Protein 5TDY (pdb70)

Radius of gyration: 25.24 Å; Cα contacts (8 Å, |Δi|>4): 173; chains: 4; bounding box: 68×73×60 Å

Nearest PDB structures (foldseek):
  5tdy-assembly1_B  TM=1.006E+00  e=2.235E-12  Thermotoga maritima MSB8
  5tdy-assembly2_D  TM=7.387E-01  e=1.189E-08  Thermotoga maritima MSB8
  3fzv-assembly1_D  TM=4.941E-01  e=3.668E+00  Pseudomonas aeruginosa PAO1
  6z7n-assembly1_O  TM=2.985E-01  e=5.988E+00  Human adenovirus 41
  5tdy-assembly2_D  TM=1.012E+00  e=4.911E-11  Thermotoga maritima MSB8

Secondary structure (DSSP, 8-state):
-HHHHHHHHHHHHHHHHHH-HHHHHHHHHHHH--/----HHHHHHHHHHHH-HHHHHH---S-HHHHHHHHHHHHT-----HHHHHHHHHHHHHHHHTT---S-HHHHHHHHHHHHH-HHHHHHHT--/-HHHHHHHHHHHHHHHHTS-HHHHHHHHHHHHTT--GGGGG-/-PPP-HHHHHHHHHHHT-HHHHHH---S-HHHHHHHHHHHHT-----HHHHHHHHHHHHHHHHHH--HHHHHHHHHHHHHHHHS--

InterPro domains:
  IPR000067 Flagellar M-ring protein FliF [PIRSF004862] (8-529)
  IPR000067 Flagellar M-ring protein FliF [PR01009] (123-141)
  IPR000067 Flagellar M-ring protein FliF [PR01009] (155-169)
  IPR000067 Flagellar M-ring protein FliF [PR01009] (199-217)
  IPR000067 Flagellar M-ring protein FliF [TIGR00206] (12-529)
  IPR006182 Flagellar M-ring, N-terminal [PF01514] (49-223)
  IPR013556 Flagellar M-ring C-terminal [PF08345] (257-416)
  IPR043427 Lipoprotein YscJ/Flagellar M-ring protein [PTHR30046] (1-531)
  IPR045851 AMP-binding enzyme domain superfamily [G3DSA:3.30.300.30] (122-225)

Solvent-accessible surface area: 17935 Å² total

Organism: Thermotoga maritima (strain ATCC 43589 / DSM 3109 / JCM 10099 / NBRC 100826 / MSB8) (NCBI:txid243274)

Structure (mmCIF, N/CA/C/O backbone):
data_5TDY
#
_entry.id   5TDY
#
_cell.length_a   49.180
_cell.length_b   59.327
_cell.length_c   51.722
_cell.angle_alpha   90.00
_cell.angle_beta   115.59
_cell.angle_gamma   90.00
#
_symmetry.space_group_name_H-M   'P 1 21 1'
#
loop_
_entity.id
_entity.type
_entity.pdbx_description
1 polymer 'Flagellar M-ring protein'
2 polymer 'Flagellar motor switch protein FliG'
3 water water
#
loop_
_atom_site.group_PDB
_atom_site.id
_atom_site.type_symbol
_atom_site.label_atom_id
_atom_site.label_alt_id
_atom_site.label_comp_id
_atom_site.label_asym_id
_atom_site.label_entity_id
_atom_site.label_seq_id
_atom_site.pdbx_PDB_ins_code
_atom_site.Cartn_x
_atom_site.Cartn_y
_atom_site.Cartn_z
_atom_site.occupancy
_atom_site.B_iso_or_equiv
_atom_site.auth_seq_id
_atom_site.auth_comp_id
_atom_site.auth_asym_id
_atom_site.auth_atom_id
_atom_site.pdbx_PDB_model_num
ATOM 9 N N . PRO A 1 2 ? -3.130 14.282 -30.364 1.00 52.09 4 PRO A N 1
ATOM 10 C CA . PRO A 1 2 ? -3.708 15.525 -30.898 1.00 46.66 4 PRO A CA 1
ATOM 11 C C . PRO A 1 2 ? -5.175 15.646 -30.535 1.00 45.85 4 PRO A C 1
ATOM 12 O O . PRO A 1 2 ? -5.623 16.716 -30.103 1.00 43.34 4 PRO A O 1
ATOM 16 N N . GLU A 1 3 ? -5.932 14.556 -30.691 1.00 45.34 5 GLU A N 1
ATOM 17 C CA . GLU A 1 3 ? -7.305 14.516 -30.203 1.00 43.25 5 GLU A CA 1
ATOM 18 C C . GLU A 1 3 ? -7.348 14.726 -28.692 1.00 42.30 5 GLU A C 1
ATOM 19 O O . GLU A 1 3 ? -8.246 15.399 -28.175 1.00 38.17 5 GLU A O 1
ATOM 25 N N . GLU A 1 4 ? -6.378 14.169 -27.965 1.00 43.61 6 GLU A N 1
ATOM 26 C CA . GLU A 1 4 ? -6.318 14.442 -26.534 1.00 39.34 6 GLU A CA 1
ATOM 27 C C . GLU A 1 4 ? -6.037 15.916 -26.272 1.00 38.32 6 GLU A C 1
ATOM 28 O O . GLU A 1 4 ? -6.622 16.502 -25.357 1.00 35.89 6 GLU A O 1
ATOM 34 N N . LYS A 1 5 ? -5.190 16.541 -27.092 1.00 44.71 7 LYS A N 1
ATOM 35 C CA . LYS A 1 5 ? -4.859 17.949 -26.891 1.00 42.86 7 LYS A CA 1
ATOM 36 C C . LYS A 1 5 ? -6.099 18.831 -26.980 1.00 34.14 7 LYS A C 1
ATOM 37 O O . LYS A 1 5 ? -6.277 19.747 -26.169 1.00 31.00 7 LYS A O 1
ATOM 43 N N . GLU A 1 6 ? -6.975 18.570 -27.952 1.00 32.68 8 GLU A N 1
ATOM 44 C CA . GLU A 1 6 ? -8.180 19.382 -28.057 1.00 38.23 8 GLU A CA 1
ATOM 45 C C . GLU A 1 6 ? -9.189 19.056 -26.962 1.00 30.30 8 GLU A C 1
ATOM 46 O O . GLU A 1 6 ? -10.005 19.918 -26.617 1.00 29.50 8 GLU A O 1
ATOM 52 N N . LEU A 1 7 ? -9.126 17.858 -26.379 1.00 27.54 9 LEU A N 1
ATOM 53 C CA . LEU A 1 7 ? -9.961 17.570 -25.218 1.00 25.57 9 LEU A CA 1
ATOM 54 C C . LEU A 1 7 ? -9.563 18.438 -24.027 1.00 23.92 9 LEU A C 1
ATOM 55 O O . LEU A 1 7 ? -10.431 19.029 -23.366 1.00 21.36 9 LEU A O 1
ATOM 60 N N . LEU A 1 8 ? -8.253 18.538 -23.737 1.00 27.71 10 LEU A N 1
ATOM 61 C CA . LEU A 1 8 ? -7.819 19.412 -22.645 1.00 26.89 10 LEU A CA 1
ATOM 62 C C . LEU A 1 8 ? -8.211 20.852 -22.899 1.00 24.13 10 LEU A C 1
ATOM 63 O O . LEU A 1 8 ? -8.454 21.602 -21.948 1.00 23.51 10 LEU A O 1
ATOM 68 N N . GLU A 1 9 ? -8.228 21.267 -24.168 1.00 26.27 11 GLU A N 1
ATOM 69 C CA . GLU A 1 9 ? -8.659 22.617 -24.493 1.00 24.97 11 GLU A CA 1
ATOM 70 C C . GLU A 1 9 ? -10.116 22.817 -24.110 1.00 24.20 11 GLU A C 1
ATOM 71 O O . GLU A 1 9 ? -10.474 23.822 -23.483 1.00 25.35 11 GLU A O 1
ATOM 77 N N . LEU A 1 10 ? -10.974 21.864 -24.486 1.00 20.58 12 LEU A N 1
ATOM 78 C CA . LEU A 1 10 ? -12.379 21.942 -24.100 1.00 21.46 12 LEU A CA 1
ATOM 79 C C . LEU A 1 10 ? -12.534 21.894 -22.586 1.00 17.91 12 LEU A C 1
ATOM 80 O O . LEU A 1 10 ? -13.328 22.646 -22.012 1.00 18.58 12 LEU A O 1
ATOM 85 N N . LEU A 1 11 ? -11.779 21.016 -21.918 1.00 21.76 13 LEU A N 1
ATOM 86 C CA . LEU A 1 11 ? -11.857 20.948 -20.462 1.00 20.57 13 LEU A CA 1
ATOM 87 C C . LEU A 1 11 ? -11.400 22.249 -19.813 1.00 24.27 13 LEU A C 1
ATOM 88 O O . LEU A 1 11 ? -11.961 22.662 -18.789 1.00 18.94 13 LEU A O 1
ATOM 93 N N . GLU A 1 12 ? -10.405 22.925 -20.395 1.00 22.40 14 GLU A N 1
ATOM 94 C CA . GLU A 1 12 ? -9.961 24.190 -19.812 1.00 21.59 14 GLU A CA 1
ATOM 95 C C . GLU A 1 12 ? -11.059 25.241 -19.885 1.00 22.33 14 GLU A C 1
ATOM 96 O O . GLU A 1 12 ? -11.333 25.935 -18.895 1.00 21.06 14 GLU A O 1
ATOM 102 N N . GLU A 1 13 ? -11.731 25.352 -21.042 1.00 20.53 15 GLU A N 1
ATOM 103 C CA . GLU A 1 13 ? -12.885 26.242 -21.146 1.00 22.95 15 GLU A CA 1
ATOM 104 C C . GLU A 1 13 ? -13.966 25.877 -20.136 1.00 15.82 15 GLU A C 1
ATOM 105 O O . GLU A 1 13 ? -14.582 26.759 -19.535 1.00 19.58 15 GLU A O 1
ATOM 111 N N . LEU A 1 14 ? -14.253 24.582 -19.978 1.00 16.95 16 LEU A N 1
ATOM 112 C CA . LEU A 1 14 ? -15.233 24.164 -18.980 1.00 17.47 16 LEU A CA 1
ATOM 113 C C . LEU A 1 14 ? -14.812 24.620 -17.589 1.00 14.58 16 LEU A C 1
ATOM 114 O O . LEU A 1 14 ? -15.615 25.185 -16.836 1.00 15.84 16 LEU A O 1
ATOM 119 N N . GLU A 1 15 ? -13.544 24.389 -17.244 1.00 17.76 17 GLU A N 1
ATOM 120 C CA . GLU A 1 15 ? -13.016 24.828 -15.956 1.00 18.40 17 GLU A CA 1
ATOM 121 C C . GLU A 1 15 ? -13.200 26.330 -15.771 1.00 21.53 17 GLU A C 1
ATOM 122 O O . GLU A 1 15 ? -13.663 26.784 -14.718 1.00 21.70 17 GLU A O 1
ATOM 128 N N . ASN A 1 16 ? -12.879 27.102 -16.793 1.00 21.19 18 ASN A N 1
ATOM 129 C CA . ASN A 1 16 ? -13.007 28.525 -16.742 1.00 21.47 18 ASN A CA 1
ATOM 130 C C . ASN A 1 16 ? -14.469 28.953 -16.469 1.00 21.47 18 ASN A C 1
ATOM 131 O O . ASN A 1 16 ? -14.707 29.807 -15.714 1.00 23.04 18 ASN A O 1
ATOM 136 N N . ILE A 1 17 ? -15.414 28.307 -17.106 1.00 18.45 19 ILE A N 1
ATOM 137 C CA . ILE A 1 17 ? -16.797 28.576 -16.887 1.00 20.78 19 ILE A CA 1
ATOM 138 C C . ILE A 1 17 ? -17.207 28.276 -15.446 1.00 20.44 19 ILE A C 1
ATOM 139 O O . ILE A 1 17 ? -17.935 29.016 -14.878 1.00 17.83 19 ILE A O 1
ATOM 144 N N . PHE A 1 18 ? -16.705 27.186 -14.904 1.00 18.61 20 PHE A N 1
ATOM 145 C CA . PHE A 1 18 ? -16.996 26.811 -13.550 1.00 17.42 20 PHE A CA 1
ATOM 146 C C . PHE A 1 18 ? -16.517 27.850 -12.570 1.00 17.69 20 PHE A C 1
ATOM 147 O O . PHE A 1 18 ? -17.259 28.267 -11.751 1.00 16.87 20 PHE A O 1
ATOM 155 N N . SER A 1 19 ? -15.307 28.332 -12.753 1.00 19.98 21 SER A N 1
ATOM 156 C CA . SER A 1 19 ? -14.800 29.312 -11.799 1.00 21.84 21 SER A CA 1
ATOM 157 C C . SER A 1 19 ? -15.528 30.645 -11.910 1.00 24.03 21 SER A C 1
ATOM 158 O O . SER A 1 19 ? -15.512 31.430 -10.961 1.00 29.16 21 SER A O 1
ATOM 161 N N . ARG A 1 20 ? -16.181 30.916 -13.037 1.00 24.84 22 ARG A N 1
ATOM 162 C CA . ARG A 1 20 ? -16.953 32.146 -13.156 1.00 29.10 22 ARG A CA 1
ATOM 163 C C . ARG A 1 20 ? -18.355 31.996 -12.577 1.00 24.38 22 ARG A C 1
ATOM 164 O O . ARG A 1 20 ? -18.812 32.870 -11.838 1.00 28.63 22 ARG A O 1
ATOM 172 N N . SER A 1 21 ? -19.038 30.892 -12.873 1.00 24.70 23 SER A N 1
ATOM 173 C CA . SER A 1 21 ? -20.395 30.686 -12.378 1.00 21.62 23 SER A CA 1
ATOM 174 C C . SER A 1 21 ? -20.823 29.224 -12.486 1.00 22.26 23 SER A C 1
ATOM 175 O O . SER A 1 21 ? -21.195 28.761 -13.572 1.00 20.74 23 SER A O 1
ATOM 178 N N . PRO A 1 22 ? -20.790 28.468 -11.388 1.00 21.89 24 PRO A N 1
ATOM 179 C CA . PRO A 1 22 ? -21.410 27.134 -11.410 1.00 19.08 24 PRO A CA 1
ATOM 180 C C . PRO A 1 22 ? -22.896 27.157 -11.733 1.00 19.83 24 PRO A C 1
ATOM 181 O O . PRO A 1 22 ? -23.423 26.153 -12.231 1.00 13.80 24 PRO A O 1
ATOM 185 N N . SER A 1 23 ? -23.604 28.259 -11.457 1.00 18.05 25 SER A N 1
ATOM 186 C CA . SER A 1 23 ? -25.040 28.262 -11.730 1.00 21.12 25 SER A CA 1
ATOM 187 C C . SER A 1 23 ? -25.336 28.287 -13.228 1.00 19.90 25 SER A C 1
ATOM 188 O O . SER A 1 23 ? -26.386 27.791 -13.652 1.00 19.40 25 SER A O 1
ATOM 191 N N . ASP A 1 24 ? -24.429 28.835 -14.044 1.00 18.21 26 ASP A N 1
ATOM 192 C CA . ASP A 1 24 ? -24.610 28.751 -15.493 1.00 21.37 26 ASP A CA 1
ATOM 193 C C . ASP A 1 24 ? -24.496 27.320 -15.996 1.00 22.86 26 ASP A C 1
ATOM 194 O O . ASP A 1 24 ? -25.158 26.946 -16.976 1.00 18.78 26 ASP A O 1
ATOM 199 N N . ILE A 1 25 ? -23.640 26.516 -15.365 1.00 16.47 27 ILE A N 1
ATOM 200 C CA . ILE A 1 25 ? -23.575 25.102 -15.710 1.00 13.70 27 ILE A CA 1
ATOM 201 C C . ILE A 1 25 ? -24.861 24.390 -15.298 1.00 15.61 27 ILE A C 1
ATOM 202 O O . ILE A 1 25 ? -25.421 23.602 -16.069 1.00 13.97 27 ILE A O 1
ATOM 207 N N . ALA A 1 26 ? -25.334 24.643 -14.067 1.00 12.30 28 ALA A N 1
ATOM 208 C CA . ALA A 1 26 ? -26.582 24.036 -13.606 1.00 17.89 28 ALA A CA 1
ATOM 209 C C . ALA A 1 26 ? -27.738 24.329 -14.551 1.00 16.20 28 ALA A C 1
ATOM 210 O O . ALA A 1 26 ? -28.593 23.468 -14.778 1.00 16.76 28 ALA A O 1
ATOM 212 N N . GLU A 1 27 ? -27.803 25.550 -15.077 1.00 18.75 29 GLU A N 1
ATOM 213 C CA . GLU A 1 27 ? -28.884 25.915 -15.992 1.00 21.60 29 GLU A CA 1
ATOM 214 C C . GLU A 1 27 ? -28.887 25.033 -17.241 1.00 16.96 29 GLU A C 1
ATOM 215 O O . GLU A 1 27 ? -29.948 24.587 -17.690 1.00 20.71 29 GLU A O 1
ATOM 221 N N . ILE A 1 28 ? -27.707 24.761 -17.806 1.00 13.84 30 ILE A N 1
ATOM 222 C CA . ILE A 1 28 ? -27.612 23.903 -18.984 1.00 15.98 30 ILE A CA 1
ATOM 223 C C . ILE A 1 28 ? -27.888 22.444 -18.621 1.00 16.75 30 ILE A C 1
ATOM 224 O O . ILE A 1 28 ? -28.518 21.717 -19.391 1.00 14.76 30 ILE A O 1
ATOM 229 N N . VAL A 1 29 ? -27.443 21.998 -17.442 1.00 14.65 31 VAL A N 1
ATOM 230 C CA . VAL A 1 29 ? -27.830 20.673 -16.945 1.00 15.42 31 VAL A CA 1
ATOM 231 C C . VAL A 1 29 ? -29.353 20.542 -16.905 1.00 16.37 31 VAL A C 1
ATOM 232 O O . VAL A 1 29 ? -29.922 19.540 -17.358 1.00 20.01 31 VAL A O 1
ATOM 236 N N . ARG A 1 30 ? -30.033 21.558 -16.359 1.00 16.24 32 ARG A N 1
ATOM 237 C CA . ARG A 1 30 ? -31.497 21.545 -16.303 1.00 22.87 32 ARG A CA 1
ATOM 238 C C . ARG A 1 30 ? -32.095 21.426 -17.699 1.00 20.61 32 ARG A C 1
ATOM 239 O O . ARG A 1 30 ? -32.884 20.513 -17.977 1.00 23.61 32 ARG A O 1
ATOM 247 N N . LEU A 1 31 ? -31.736 22.366 -18.584 1.00 22.52 33 LEU A N 1
ATOM 248 C CA . LEU A 1 31 ? -32.187 22.342 -19.974 1.00 18.72 33 LEU A CA 1
ATOM 249 C C . LEU A 1 31 ? -32.077 20.947 -20.574 1.00 21.67 33 LEU A C 1
ATOM 250 O O . LEU A 1 31 ? -33.048 20.412 -21.121 1.00 23.95 33 LEU A O 1
ATOM 255 N N . TRP A 1 32 ? -30.899 20.329 -20.446 1.00 19.00 34 TRP A N 1
ATOM 256 C CA . TRP A 1 32 ? -30.658 19.027 -21.058 1.00 21.35 34 TRP A CA 1
ATOM 257 C C . TRP A 1 32 ? -31.512 17.926 -20.433 1.00 25.82 34 TRP A C 1
ATOM 258 O O . TRP A 1 32 ? -32.106 17.107 -21.150 1.00 21.11 34 TRP A O 1
ATOM 269 N N . PHE A 1 33 ? -31.564 17.871 -19.100 1.00 24.92 35 PHE A N 1
ATOM 270 C CA . PHE A 1 33 ? -32.118 16.688 -18.445 1.00 28.58 35 PHE A CA 1
ATOM 271 C C . PHE A 1 33 ? -33.627 16.591 -18.645 1.00 27.44 35 PHE A C 1
ATOM 272 O O . PHE A 1 33 ? -34.167 15.488 -18.781 1.00 25.81 35 PHE A O 1
ATOM 280 N N . PHE A 1 34 ? -34.322 17.726 -18.650 1.00 21.38 36 PHE A N 1
ATOM 281 C CA . PHE A 1 34 ? -35.771 17.756 -18.863 1.00 37.24 36 PHE A CA 1
ATOM 282 C C . PHE A 1 34 ? -36.040 18.018 -20.346 1.00 37.79 36 PHE A C 1
ATOM 283 O O . PHE A 1 34 ? -36.400 19.121 -20.765 1.00 40.43 36 PHE A O 1
ATOM 291 N N . GLU A 1 35 ? -35.872 16.955 -21.138 1.00 46.45 37 GLU A N 1
ATOM 292 C CA . GLU A 1 35 ? -35.907 16.971 -22.614 1.00 47.31 37 GLU A CA 1
ATOM 293 C C . GLU A 1 35 ? -34.715 17.739 -23.169 1.00 41.21 37 GLU A C 1
ATOM 294 O O . GLU A 1 35 ? -34.506 18.899 -22.832 1.00 44.28 37 GLU A O 1
ATOM 300 N N . LYS B 2 4 ? -23.981 8.731 -31.592 1.00 59.77 4 LYS B N 1
ATOM 301 C CA . LYS B 2 4 ? -23.847 10.025 -32.255 1.00 56.13 4 LYS B CA 1
ATOM 302 C C . LYS B 2 4 ? -24.986 10.938 -31.752 1.00 58.61 4 LYS B C 1
ATOM 303 O O . LYS B 2 4 ? -24.727 12.092 -31.375 1.00 57.28 4 LYS B O 1
ATOM 309 N N . LYS B 2 5 ? -26.235 10.454 -31.744 1.00 61.22 5 LYS B N 1
ATOM 310 C CA . LYS B 2 5 ? -27.355 11.213 -31.191 1.00 55.20 5 LYS B CA 1
ATOM 311 C C . LYS B 2 5 ? -27.534 10.826 -29.723 1.00 48.24 5 LYS B C 1
ATOM 312 O O . LYS B 2 5 ? -27.892 9.682 -29.417 1.00 52.81 5 LYS B O 1
ATOM 318 N N . ILE B 2 6 ? -27.346 11.795 -28.827 1.00 43.14 6 ILE B N 1
ATOM 319 C CA . ILE B 2 6 ? -27.291 11.565 -27.386 1.00 38.42 6 ILE B CA 1
ATOM 320 C C . ILE B 2 6 ? -28.546 12.133 -26.733 1.00 31.03 6 ILE B C 1
ATOM 321 O O . ILE B 2 6 ? -28.909 13.290 -26.967 1.00 35.58 6 ILE B O 1
ATOM 326 N N . ASP B 2 7 ? -29.194 11.325 -25.901 1.00 30.11 7 ASP B N 1
ATOM 327 C CA . ASP B 2 7 ? -30.347 11.776 -25.129 1.00 29.38 7 ASP B CA 1
ATOM 328 C C . ASP B 2 7 ? -29.929 12.860 -24.133 1.00 27.21 7 ASP B C 1
ATOM 329 O O . ASP B 2 7 ? -28.799 12.880 -23.646 1.00 25.16 7 ASP B O 1
ATOM 334 N N . GLY B 2 8 ? -30.834 13.808 -23.875 1.00 26.95 8 GLY B N 1
ATOM 335 C CA . GLY B 2 8 ? -30.479 14.952 -23.045 1.00 20.68 8 GLY B CA 1
ATOM 336 C C . GLY B 2 8 ? -30.134 14.578 -21.614 1.00 25.19 8 GLY B C 1
ATOM 337 O O . GLY B 2 8 ? -29.379 15.289 -20.942 1.00 20.54 8 GLY B O 1
ATOM 338 N N . ARG B 2 9 ? -30.681 13.467 -21.123 1.00 25.34 9 ARG B N 1
ATOM 339 C CA . ARG B 2 9 ? -30.336 13.012 -19.783 1.00 25.38 9 ARG B CA 1
ATOM 340 C C . ARG B 2 9 ? -28.894 12.525 -19.735 1.00 20.97 9 ARG B C 1
ATOM 341 O O . ARG B 2 9 ? -28.152 12.845 -18.798 1.00 15.51 9 ARG B O 1
ATOM 349 N N . ARG B 2 10 ? -28.475 11.770 -20.753 1.00 19.94 10 ARG B N 1
ATOM 350 C CA . ARG B 2 10 ? -27.096 11.304 -20.813 1.00 21.18 10 ARG B CA 1
ATOM 351 C C . ARG B 2 10 ? -26.116 12.461 -21.005 1.00 20.90 10 ARG B C 1
ATOM 352 O O . ARG B 2 10 ? -24.997 12.430 -20.471 1.00 13.88 10 ARG B O 1
ATOM 360 N N . LYS B 2 11 ? -26.497 13.470 -21.797 1.00 19.09 11 LYS B N 1
ATOM 361 C CA . LYS B 2 11 ? -25.633 14.640 -21.948 1.00 18.61 11 LYS B CA 1
ATOM 362 C C . LYS B 2 11 ? -25.332 15.272 -20.595 1.00 12.82 11 LYS B C 1
ATOM 363 O O . LYS B 2 11 ? -24.175 15.558 -20.278 1.00 11.78 11 LYS B O 1
ATOM 369 N N . ALA B 2 12 ? -26.360 15.488 -19.775 1.00 14.03 12 ALA B N 1
ATOM 370 C CA . ALA B 2 12 ? -26.118 16.070 -18.456 1.00 14.64 12 ALA B CA 1
ATOM 371 C C . ALA B 2 12 ? -25.220 15.170 -17.612 1.00 15.27 12 ALA B C 1
ATOM 372 O O . ALA B 2 12 ? -24.371 15.658 -16.864 1.00 12.43 12 ALA B O 1
ATOM 374 N N . ALA B 2 13 ? -25.397 13.850 -17.712 1.00 12.58 13 ALA B N 1
ATOM 375 C CA . ALA B 2 13 ? -24.573 12.945 -16.924 1.00 13.56 13 ALA B CA 1
ATOM 376 C C . ALA B 2 13 ? -23.122 12.975 -17.392 1.00 13.67 13 ALA B C 1
ATOM 377 O O . ALA B 2 13 ? -22.200 12.953 -16.568 1.00 10.76 13 ALA B O 1
ATOM 379 N N . VAL B 2 14 ? -22.902 13.023 -18.710 1.00 11.97 14 VAL B N 1
ATOM 380 C CA . VAL B 2 14 ? -21.544 13.087 -19.236 1.00 11.63 14 VAL B CA 1
ATOM 381 C C . VAL B 2 14 ? -20.856 14.366 -18.771 1.00 13.89 14 VAL B C 1
ATOM 382 O O . VAL B 2 14 ? -19.676 14.352 -18.387 1.00 11.41 14 VAL B O 1
ATOM 386 N N . LEU B 2 15 ? -21.588 15.486 -18.754 1.00 10.96 15 LEU B N 1
ATOM 387 C CA . LEU B 2 15 ? -20.972 16.741 -18.339 1.00 15.14 15 LEU B CA 1
ATOM 388 C C . LEU B 2 15 ? -20.546 16.678 -16.882 1.00 14.96 15 LEU B C 1
ATOM 389 O O . LEU B 2 15 ? -19.427 17.085 -16.534 1.00 10.99 15 LEU B O 1
ATOM 394 N N . LEU B 2 16 ? -21.417 16.155 -16.010 1.00 10.82 16 LEU B N 1
ATOM 395 C CA . LEU B 2 16 ? -21.068 16.117 -14.593 1.00 11.51 16 LEU B CA 1
ATOM 396 C C . LEU B 2 16 ? -19.936 15.131 -14.323 1.00 10.07 16 LEU B C 1
ATOM 397 O O . LEU B 2 16 ? -19.109 15.365 -13.439 1.00 13.70 16 LEU B O 1
ATOM 402 N 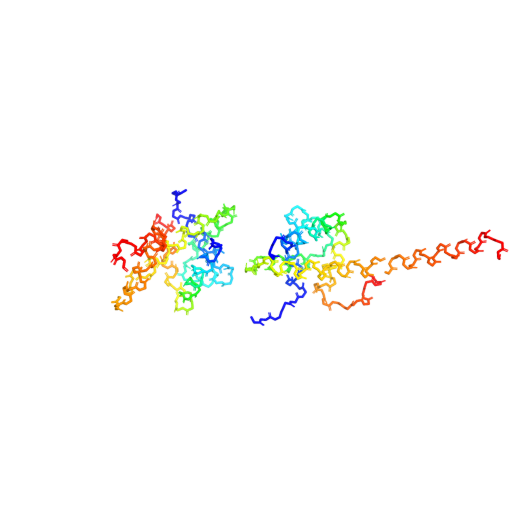N . VAL B 2 17 ? -19.888 14.008 -15.043 1.00 11.30 17 VAL B N 1
ATOM 403 C CA . VAL B 2 17 ? -18.750 13.106 -14.883 1.00 10.01 17 VAL B CA 1
ATOM 404 C C . VAL B 2 17 ? -17.466 13.809 -15.303 1.00 12.21 17 VAL B C 1
ATOM 405 O O . VAL B 2 17 ? -16.446 13.736 -14.610 1.00 12.20 17 VAL B O 1
ATOM 409 N N . ALA B 2 18 ? -17.517 14.552 -16.410 1.00 11.17 18 ALA B N 1
ATOM 410 C CA . ALA B 2 18 ? -16.343 15.272 -16.908 1.00 15.24 18 ALA B CA 1
ATOM 411 C C . ALA B 2 18 ? -15.866 16.338 -15.937 1.00 15.54 18 ALA B C 1
ATOM 412 O O . ALA B 2 18 ? -14.676 16.678 -15.919 1.00 13.62 18 ALA B O 1
ATOM 414 N N . LEU B 2 19 ? -16.779 16.907 -15.149 1.00 14.60 19 LEU B N 1
ATOM 415 C CA . LEU B 2 19 ? -16.373 17.904 -14.174 1.00 13.52 19 LEU B CA 1
ATOM 416 C C . LEU B 2 19 ? -15.606 17.283 -13.008 1.00 14.78 19 LEU B C 1
ATOM 417 O O . LEU B 2 19 ? -14.813 17.974 -12.364 1.00 13.49 19 LEU B O 1
ATOM 422 N N . GLY B 2 20 ? -15.787 15.990 -12.747 1.00 15.70 20 GLY B N 1
ATOM 423 C CA . GLY B 2 20 ? -15.194 15.385 -11.576 1.00 16.44 20 GLY B CA 1
ATOM 424 C C . GLY B 2 20 ? -16.047 15.654 -10.353 1.00 17.44 20 GLY B C 1
ATOM 425 O O . GLY B 2 20 ? -16.879 16.566 -10.343 1.00 18.22 20 GLY B O 1
ATOM 426 N N . PRO B 2 21 ? -15.856 14.857 -9.297 1.00 16.14 21 PRO B N 1
ATOM 427 C CA . PRO B 2 21 ? -16.814 14.885 -8.175 1.00 14.49 21 PRO B CA 1
ATOM 428 C C . PRO B 2 21 ? -16.875 16.197 -7.402 1.00 12.93 21 PRO B C 1
ATOM 429 O O . PRO B 2 21 ? -17.970 16.597 -6.988 1.00 11.42 21 PRO B O 1
ATOM 433 N N . GLU B 2 22 ? -15.743 16.863 -7.140 1.00 12.94 22 GLU B N 1
ATOM 434 C CA . GLU B 2 22 ? -15.811 18.077 -6.327 1.00 11.77 22 GLU B CA 1
ATOM 435 C C . GLU B 2 22 ? -16.534 19.203 -7.053 1.00 14.98 22 GLU B C 1
ATOM 436 O O . GLU B 2 22 ? -17.288 19.962 -6.431 1.00 13.09 22 GLU B O 1
ATOM 442 N N . LYS B 2 23 ? -16.313 19.346 -8.364 1.00 13.15 23 LYS B N 1
ATOM 443 C CA . LYS B 2 23 ? -16.994 20.417 -9.085 1.00 11.19 23 LYS B CA 1
ATOM 444 C C . LYS B 2 23 ? -18.427 20.041 -9.422 1.00 12.54 23 LYS B C 1
ATOM 445 O O . LYS B 2 23 ? -19.313 20.908 -9.407 1.00 11.57 23 LYS B O 1
ATOM 451 N N . ALA B 2 24 ? -18.675 18.760 -9.726 1.00 11.14 24 ALA B N 1
ATOM 452 C CA . ALA B 2 24 ? -20.041 18.321 -9.977 1.00 12.56 24 ALA B CA 1
ATOM 453 C C . ALA B 2 24 ? -20.922 18.552 -8.755 1.00 11.63 24 ALA B C 1
ATOM 454 O O . ALA B 2 24 ? -22.050 19.032 -8.886 1.00 12.27 24 ALA B O 1
ATOM 456 N N . ALA B 2 25 ? -20.413 18.238 -7.555 1.00 12.57 25 ALA B N 1
ATOM 457 C CA . ALA B 2 25 ? -21.201 18.420 -6.338 1.00 10.74 25 ALA B CA 1
ATOM 458 C C . ALA B 2 25 ? -21.560 19.883 -6.128 1.00 10.65 25 ALA B C 1
ATOM 459 O O . ALA B 2 25 ? 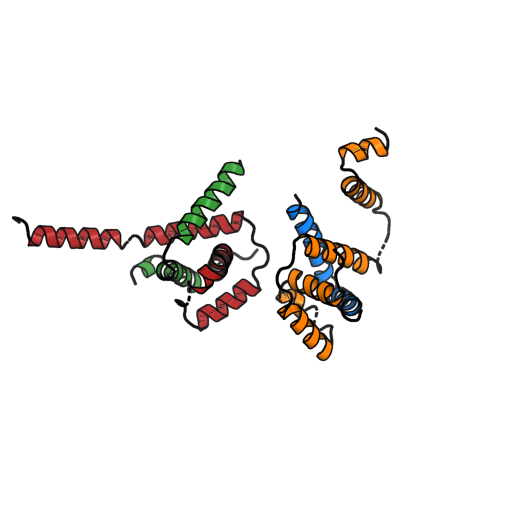-22.672 20.195 -5.694 1.00 12.45 25 ALA B O 1
ATOM 461 N N . GLN B 2 26 ? -20.634 20.797 -6.442 1.00 12.07 26 GLN B N 1
ATOM 462 C CA . GLN B 2 26 ? -20.928 22.224 -6.331 1.00 13.37 26 GLN B CA 1
ATOM 463 C C . GLN B 2 26 ? -22.000 22.652 -7.335 1.00 17.81 26 GLN B C 1
ATOM 464 O O . GLN B 2 26 ? -22.920 23.408 -6.984 1.00 16.24 26 GLN B O 1
ATOM 470 N N . VAL B 2 27 ? -21.917 22.166 -8.577 1.00 12.59 27 VAL B N 1
ATOM 471 C CA . VAL B 2 27 ? -22.971 22.460 -9.554 1.00 12.92 27 VAL B CA 1
ATOM 472 C C . VAL B 2 27 ? -24.324 21.965 -9.052 1.00 13.00 27 VAL B C 1
ATOM 473 O O . VAL B 2 27 ? -25.338 22.672 -9.144 1.00 13.69 27 VAL B O 1
ATOM 485 N N . LYS B 2 29 ? -25.625 21.633 -6.130 1.00 12.78 29 LYS B N 1
ATOM 486 C CA . LYS B 2 29 ? -26.248 22.454 -5.095 1.00 16.76 29 LYS B CA 1
ATOM 487 C C . LYS B 2 29 ? -27.116 23.565 -5.671 1.00 15.30 29 LYS B C 1
ATOM 488 O O . LYS B 2 29 ? -27.888 24.174 -4.929 1.00 12.52 29 LYS B O 1
ATOM 494 N N . HIS B 2 30 ? -27.033 23.817 -6.976 1.00 14.70 30 HIS B N 1
ATOM 495 C CA . HIS B 2 30 ? -27.908 24.776 -7.635 1.00 18.37 30 HIS B CA 1
ATOM 496 C C . HIS B 2 30 ? -29.189 24.138 -8.138 1.00 18.29 30 HIS B C 1
ATOM 497 O O . HIS B 2 30 ? -29.991 24.825 -8.772 1.00 21.61 30 HIS B O 1
ATOM 504 N N . LEU B 2 31 ? -29.381 22.847 -7.878 1.00 17.82 31 LEU B N 1
ATOM 505 C CA . LEU B 2 31 ? -30.534 22.082 -8.326 1.00 18.67 31 LEU B CA 1
ATOM 506 C C . LEU B 2 31 ? -31.306 21.589 -7.115 1.00 20.86 31 LEU B C 1
ATOM 507 O O . LEU B 2 31 ? -30.729 21.371 -6.046 1.00 19.26 31 LEU B O 1
ATOM 512 N N . ASP B 2 32 ? -32.611 21.398 -7.287 1.00 22.79 32 ASP B N 1
ATOM 513 C CA . ASP B 2 32 ? -33.403 20.939 -6.159 1.00 25.51 32 ASP B CA 1
ATOM 514 C C . ASP B 2 32 ? -33.159 19.457 -5.892 1.00 29.55 32 ASP B C 1
ATOM 515 O O . ASP B 2 32 ? -32.542 18.736 -6.685 1.00 22.42 32 ASP B O 1
ATOM 520 N N . GLU B 2 33 ? -33.676 19.018 -4.742 1.00 23.48 33 GLU B N 1
ATOM 521 C CA . GLU B 2 33 ? -33.423 17.675 -4.234 1.00 29.43 33 GLU B CA 1
ATOM 522 C C . GLU B 2 33 ? -33.883 16.600 -5.213 1.00 23.78 33 GLU B C 1
ATOM 523 O O . GLU B 2 33 ? -33.153 15.636 -5.469 1.00 19.14 33 GLU B O 1
ATOM 529 N N . GLU B 2 34 ? -35.085 16.758 -5.787 1.00 24.87 34 GLU B N 1
ATOM 530 C CA . GLU B 2 34 ? -35.623 15.721 -6.667 1.00 30.30 34 GLU B CA 1
ATOM 531 C C . GLU B 2 34 ? -34.850 15.640 -7.981 1.00 30.47 34 GLU B C 1
ATOM 532 O O . GLU B 2 34 ? -34.653 14.546 -8.519 1.00 25.76 34 GLU B O 1
ATOM 538 N N . THR B 2 35 ? -34.436 16.782 -8.529 1.00 23.88 35 THR B N 1
ATOM 539 C CA . THR B 2 35 ? -33.601 16.770 -9.724 1.00 20.57 35 THR B CA 1
ATOM 540 C C . THR B 2 35 ? -32.294 16.033 -9.457 1.00 20.88 35 THR B C 1
ATOM 541 O O . THR B 2 35 ? -31.858 15.195 -10.259 1.00 22.48 35 THR B O 1
ATOM 545 N N . VAL B 2 36 ? -31.660 16.338 -8.321 1.00 18.29 36 VAL B N 1
ATOM 546 C CA . VAL B 2 36 ? -30.379 15.730 -7.969 1.00 19.78 36 VAL B CA 1
ATOM 547 C C . VAL B 2 36 ? -30.509 14.214 -7.887 1.00 17.36 36 VAL B C 1
ATOM 548 O O . VAL B 2 36 ? -29.606 13.479 -8.302 1.00 13.56 36 VAL B O 1
ATOM 552 N N . GLU B 2 37 ? -31.640 13.721 -7.370 1.00 16.54 37 GLU B N 1
ATOM 553 C CA . GLU B 2 37 ? -31.800 12.279 -7.207 1.00 21.75 37 GLU B CA 1
ATOM 554 C C . GLU B 2 37 ? -31.907 11.586 -8.557 1.00 17.73 37 GLU B C 1
ATOM 555 O O . GLU B 2 37 ? -31.363 10.491 -8.749 1.00 19.02 37 GLU B O 1
ATOM 561 N N . GLN B 2 38 ? -32.597 12.211 -9.507 1.00 15.83 38 GLN B N 1
ATOM 562 C CA . GLN B 2 38 ? -32.691 11.624 -10.833 1.00 19.89 38 GLN B CA 1
ATOM 563 C C . GLN B 2 38 ? -31.354 11.686 -11.549 1.00 17.52 38 GLN B C 1
ATOM 564 O O . GLN B 2 38 ? -30.988 10.756 -12.279 1.00 17.99 38 GLN B O 1
ATOM 570 N N . LEU B 2 39 ? -30.598 12.762 -11.335 1.00 17.05 39 LEU B N 1
ATOM 571 C CA . LEU B 2 39 ? -29.305 12.892 -11.990 1.00 16.76 39 LEU B CA 1
ATOM 572 C C . LEU B 2 39 ? -28.311 11.870 -11.455 1.00 14.99 39 LEU B C 1
ATOM 573 O O . LEU B 2 39 ? -27.553 11.286 -12.230 1.00 11.16 39 LEU B O 1
ATOM 578 N N . VAL B 2 40 ? -28.299 11.636 -10.134 1.00 13.75 40 VAL B N 1
ATOM 579 C CA . VAL B 2 40 ? -27.356 10.660 -9.586 1.00 17.36 40 VAL B CA 1
ATOM 580 C C . VAL B 2 40 ? -27.689 9.266 -10.097 1.00 15.10 40 VAL B C 1
ATOM 581 O O . VAL B 2 40 ? -26.789 8.437 -10.268 1.00 18.24 40 VAL B O 1
ATOM 585 N N . VAL B 2 41 ? -28.964 8.992 -10.382 1.00 15.10 41 VAL B N 1
ATOM 586 C CA . VAL B 2 41 ? -29.328 7.709 -10.976 1.00 15.98 41 VAL B CA 1
ATOM 587 C C . VAL B 2 41 ? -28.829 7.625 -12.415 1.00 17.13 41 VAL B C 1
ATOM 588 O O . VAL B 2 41 ? -28.345 6.575 -12.857 1.00 16.16 41 VAL B O 1
ATOM 592 N N . GLU B 2 42 ? -28.945 8.715 -13.179 1.00 18.01 42 GLU B N 1
ATOM 593 C CA . GLU B 2 42 ? -28.395 8.703 -14.533 1.00 18.29 42 GLU B CA 1
ATOM 594 C C . GLU B 2 42 ? -26.877 8.580 -14.506 1.00 15.94 42 GLU B C 1
ATOM 595 O O . GLU B 2 42 ? -26.290 7.866 -15.327 1.00 14.41 42 GLU B O 1
ATOM 601 N N . ILE B 2 43 ? -26.220 9.296 -13.595 1.00 14.59 43 ILE B N 1
ATOM 602 C CA . ILE B 2 43 ? -24.769 9.171 -13.485 1.00 13.10 43 ILE B CA 1
ATOM 603 C C . ILE B 2 43 ? -24.379 7.748 -13.111 1.00 14.14 43 ILE B C 1
ATOM 604 O O . ILE B 2 43 ? -23.417 7.191 -13.656 1.00 14.00 43 ILE B O 1
ATOM 609 N N . ALA B 2 44 ? -25.137 7.123 -12.199 1.00 12.38 44 ALA B N 1
ATOM 610 C CA . ALA B 2 44 ? -24.737 5.821 -11.668 1.00 14.78 44 ALA B CA 1
ATOM 611 C C . ALA B 2 44 ? -24.762 4.748 -12.741 1.00 13.58 44 ALA B C 1
ATOM 612 O O . ALA B 2 44 ? -23.941 3.828 -12.714 1.00 15.68 44 ALA B O 1
ATOM 614 N N . ASN B 2 45 ? -25.662 4.880 -13.710 1.00 17.47 45 ASN B N 1
ATOM 615 C CA . ASN B 2 45 ? -25.823 3.928 -14.795 1.00 16.91 45 ASN B CA 1
ATOM 616 C C . ASN B 2 45 ? -25.233 4.431 -16.109 1.00 21.94 45 ASN B C 1
ATOM 617 O O . ASN B 2 45 ? -25.662 3.983 -17.174 1.00 18.09 45 ASN B O 1
ATOM 622 N N . ILE B 2 46 ? -24.262 5.349 -16.059 1.00 18.60 46 ILE B N 1
ATOM 623 C CA . ILE B 2 46 ? -23.766 5.960 -17.287 1.00 17.88 46 ILE B CA 1
ATOM 624 C C . ILE B 2 46 ? -22.886 4.993 -18.067 1.00 19.59 46 ILE B C 1
ATOM 625 O O . ILE B 2 46 ? -22.792 5.084 -19.298 1.00 18.74 46 ILE B O 1
ATOM 630 N N . GLY B 2 47 ? -22.230 4.063 -17.385 1.00 20.39 47 GLY B N 1
ATOM 631 C CA . GLY B 2 47 ? -21.368 3.131 -18.087 1.00 21.56 47 GLY B CA 1
ATOM 632 C C . GLY B 2 47 ? -20.089 3.778 -18.602 1.00 28.02 47 GLY B C 1
ATOM 633 O O . GLY B 2 47 ? -19.528 4.700 -18.001 1.00 29.37 47 GLY B O 1
ATOM 634 N N . ARG B 2 48 ? -19.607 3.257 -19.724 1.00 21.15 48 ARG B N 1
ATOM 635 C CA . ARG B 2 48 ? -18.468 3.834 -20.422 1.00 31.62 48 ARG B CA 1
ATOM 636 C C . ARG B 2 48 ? -18.880 5.080 -21.194 1.00 24.48 48 ARG B C 1
ATOM 637 O O . ARG B 2 48 ? -19.951 5.119 -21.804 1.00 23.54 48 ARG B O 1
ATOM 645 N N . VAL B 2 49 ? -18.022 6.096 -21.169 1.00 26.89 49 VAL B N 1
ATOM 646 C CA . VAL B 2 49 ? -18.195 7.309 -21.962 1.00 26.28 49 VAL B CA 1
ATOM 647 C C . VAL B 2 49 ? -17.157 7.273 -23.078 1.00 27.50 49 VAL B C 1
ATOM 648 O O . VAL B 2 49 ? -15.957 7.184 -22.808 1.00 25.92 49 VAL B O 1
ATOM 652 N N . THR B 2 50 ? -17.609 7.321 -24.331 1.00 28.14 50 THR B N 1
ATOM 653 C CA . THR B 2 50 ? -16.645 7.298 -25.418 1.00 28.05 50 THR B CA 1
ATOM 654 C C . THR B 2 50 ? -15.976 8.662 -25.547 1.00 26.80 50 THR B C 1
ATOM 655 O O . THR B 2 50 ? -16.526 9.675 -25.104 1.00 24.40 50 THR B O 1
ATOM 659 N N . PRO B 2 51 ? -14.769 8.716 -26.119 1.00 25.65 51 PRO B N 1
ATOM 660 C CA . PRO B 2 51 ? -14.131 10.026 -26.328 1.00 30.05 51 PRO B CA 1
ATOM 661 C C . PRO B 2 51 ? -14.957 10.952 -27.202 1.00 28.40 51 PRO B C 1
ATOM 662 O O . PRO B 2 51 ? -14.927 12.175 -27.001 1.00 24.20 51 PRO B O 1
ATOM 666 N N . GLU B 2 52 ? -15.714 10.397 -28.152 1.00 24.14 52 GLU B N 1
ATOM 667 C CA . GLU B 2 52 ? -16.516 11.214 -29.052 1.00 28.67 52 GLU B CA 1
ATOM 668 C C . GLU B 2 52 ? -17.759 11.759 -28.361 1.00 27.67 52 GLU B C 1
ATOM 669 O O . GLU B 2 52 ? -18.145 12.905 -28.604 1.00 24.23 52 GLU B O 1
ATOM 675 N N . GLU B 2 53 ? -18.423 10.935 -27.542 1.00 22.93 53 GLU B N 1
ATOM 676 C CA . GLU B 2 53 ? -19.495 11.429 -26.687 1.00 21.89 53 GLU B CA 1
ATOM 677 C C . GLU B 2 53 ? -19.009 12.610 -25.861 1.00 22.18 53 GLU B C 1
ATOM 678 O O . GLU B 2 53 ? -19.620 13.685 -25.861 1.00 20.61 53 GLU B O 1
ATOM 684 N N . LYS B 2 54 ? -17.883 12.426 -25.172 1.00 18.92 54 LYS B N 1
ATOM 685 C CA . LYS B 2 54 ? -17.365 13.456 -24.277 1.00 21.87 54 LYS B CA 1
ATOM 686 C C . LYS B 2 54 ? -17.103 14.756 -25.025 1.00 20.83 54 LYS B C 1
ATOM 687 O O . LYS B 2 54 ? -17.496 15.837 -24.572 1.00 14.07 54 LYS B O 1
ATOM 693 N N . LYS B 2 55 ? -16.430 14.663 -26.172 1.00 24.29 55 LYS B N 1
ATOM 694 C CA . LYS B 2 55 ? -16.123 15.839 -26.982 1.00 22.35 55 LYS B CA 1
ATOM 695 C C . LYS B 2 55 ? -17.394 16.500 -27.517 1.00 21.37 55 LYS B C 1
ATOM 696 O O . LYS B 2 55 ? -17.502 17.731 -27.521 1.00 20.69 55 LYS B O 1
ATOM 702 N N . GLN B 2 56 ? -18.365 15.697 -27.969 1.00 20.74 56 GLN B N 1
ATOM 703 C CA . GLN B 2 56 ? -19.634 16.251 -28.439 1.00 23.04 56 GLN B CA 1
ATOM 704 C C . GLN B 2 56 ? -20.357 17.001 -27.330 1.00 22.27 56 GLN B C 1
ATOM 705 O O . GLN B 2 56 ? -20.853 18.118 -27.537 1.00 21.84 56 GLN B O 1
ATOM 711 N N . VAL B 2 57 ? -20.463 16.389 -26.151 1.00 17.46 57 VAL B N 1
ATOM 712 C CA . VAL B 2 57 ? -21.163 17.046 -25.052 1.00 18.78 57 VAL B CA 1
ATOM 713 C C . VAL B 2 57 ? -20.464 18.347 -24.686 1.00 17.12 57 VAL B C 1
ATOM 714 O O . VAL B 2 57 ? -21.106 19.393 -24.511 1.00 14.72 57 VAL B O 1
ATOM 718 N N . LEU B 2 58 ? -19.136 18.318 -24.615 1.00 14.88 58 LEU B N 1
ATOM 719 C CA . LEU B 2 58 ? -18.403 19.515 -24.221 1.00 16.54 58 LEU B CA 1
ATOM 720 C C . LEU B 2 58 ? -18.576 20.634 -25.246 1.00 15.77 58 LEU B C 1
ATOM 721 O O . LEU B 2 58 ? -18.738 21.803 -24.877 1.00 15.31 58 LEU B O 1
ATOM 726 N N . GLU B 2 59 ? -18.575 20.291 -26.540 1.00 14.01 59 GLU B N 1
ATOM 727 C CA . GLU B 2 59 ? -18.742 21.311 -27.583 1.00 20.06 59 GLU B CA 1
ATOM 728 C C . GLU B 2 59 ? -20.108 21.979 -27.514 1.00 16.57 59 GLU B C 1
ATOM 729 O O . GLU B 2 59 ? -20.209 23.211 -27.607 1.00 16.25 59 GLU B O 1
ATOM 735 N N . GLU B 2 60 ? -21.171 21.183 -27.370 1.00 14.14 60 GLU B N 1
ATOM 736 C CA . GLU B 2 60 ? -22.507 21.750 -27.240 1.00 16.09 60 GLU B CA 1
ATOM 737 C C . GLU B 2 60 ? -22.632 22.568 -25.959 1.00 12.96 60 GLU B C 1
ATOM 738 O O . GLU B 2 60 ? -23.205 23.665 -25.970 1.00 13.23 60 GLU B O 1
ATOM 744 N N . PHE B 2 61 ? -22.090 22.063 -24.849 1.00 16.76 61 PHE B N 1
ATOM 745 C CA . PHE B 2 61 ? -22.149 22.811 -23.597 1.00 13.22 61 PHE B CA 1
ATOM 746 C C . PHE B 2 61 ? -21.550 24.205 -23.744 1.00 17.58 61 PHE B C 1
ATOM 747 O O . PHE B 2 61 ? -22.121 25.188 -23.258 1.00 15.63 61 PHE B O 1
ATOM 755 N N . LEU B 2 62 ? -20.362 24.301 -24.368 1.00 12.37 62 LEU B N 1
ATOM 756 C CA . LEU B 2 62 ? -19.675 25.587 -24.471 1.00 16.60 62 LEU B CA 1
ATOM 757 C C . LEU B 2 62 ? -20.466 26.581 -25.316 1.00 17.61 62 LEU B C 1
ATOM 758 O O . LEU B 2 62 ? -20.598 27.758 -24.943 1.00 15.83 62 LEU B O 1
ATOM 763 N N . SER B 2 63 ? -20.978 26.125 -26.471 1.00 14.12 63 SER B N 1
ATOM 764 C CA . SER B 2 63 ? -21.861 26.944 -27.306 1.00 16.11 63 SER B CA 1
ATOM 765 C C . SER B 2 63 ? -23.057 27.463 -26.506 1.00 14.63 63 SER B C 1
ATOM 766 O O . SER B 2 63 ? -23.367 28.658 -26.538 1.00 14.55 63 SER B O 1
ATOM 769 N N . LEU B 2 64 ? -23.719 26.587 -25.742 1.00 14.28 64 LEU B N 1
ATOM 770 C CA . LEU B 2 64 ? -24.867 27.027 -24.945 1.00 15.20 64 LEU B CA 1
ATOM 771 C C . LEU B 2 64 ? -24.462 28.035 -23.871 1.00 16.48 64 LEU B C 1
ATOM 772 O O . LEU B 2 64 ? -25.156 29.038 -23.661 1.00 16.10 64 LEU B O 1
ATOM 777 N N . ALA B 2 65 ? -23.336 27.797 -23.191 1.00 18.03 65 ALA B N 1
ATOM 778 C CA . ALA B 2 65 ? -22.918 28.696 -22.114 1.00 16.21 65 ALA B CA 1
ATOM 779 C C . ALA B 2 65 ? -22.552 30.077 -22.634 1.00 20.26 65 ALA B C 1
ATOM 780 O O . ALA B 2 65 ? -22.738 31.072 -21.927 1.00 24.18 65 ALA B O 1
ATOM 782 N N . LYS B 2 66 ? -22.033 30.168 -23.859 1.00 19.08 66 LYS B N 1
ATOM 783 C CA . LYS B 2 66 ? -21.677 31.467 -24.414 1.00 20.43 66 LYS B CA 1
ATOM 784 C C . LYS B 2 66 ? -22.859 32.191 -25.043 1.00 19.99 66 LYS B C 1
ATOM 785 O O . LYS B 2 66 ? -22.721 33.371 -25.394 1.00 24.25 66 LYS B O 1
ATOM 791 N N . ALA B 2 67 ? -24.018 31.533 -25.167 1.00 16.45 67 ALA B N 1
ATOM 792 C CA . ALA B 2 67 ? -25.156 32.159 -25.837 1.00 15.31 67 ALA B CA 1
ATOM 793 C C . ALA B 2 67 ? -25.527 33.479 -25.178 1.00 16.38 67 ALA B C 1
ATOM 794 O O . ALA B 2 67 ? -25.808 34.461 -25.869 1.00 12.24 67 ALA B O 1
ATOM 796 N N . LYS B 2 68 ? -25.488 33.537 -23.843 1.00 15.85 68 LYS B N 1
ATOM 797 C CA . LYS B 2 68 ? -25.861 34.762 -23.143 1.00 18.75 68 LYS B CA 1
ATOM 798 C C . LYS B 2 68 ? -24.812 35.863 -23.248 1.00 17.76 68 LYS B C 1
ATOM 799 O O . LYS B 2 68 ? -25.092 36.991 -22.831 1.00 22.00 68 LYS B O 1
ATOM 805 N N . GLU B 2 69 ? -23.617 35.581 -23.771 1.00 18.43 69 GLU B N 1
ATOM 806 C CA . GLU B 2 69 ? -22.515 36.531 -23.691 1.00 20.29 69 GLU B CA 1
ATOM 807 C C . GLU B 2 69 ? -22.547 37.495 -24.871 1.00 23.39 69 GLU B C 1
ATOM 808 O O . GLU B 2 69 ? -22.694 37.077 -26.022 1.00 19.23 69 GLU B O 1
ATOM 822 N N . ILE B 2 71 ? -20.847 39.485 -27.618 1.00 17.23 71 ILE B N 1
ATOM 823 C CA . ILE B 2 71 ? -19.626 39.310 -28.393 1.00 18.63 71 ILE B CA 1
ATOM 824 C C . ILE B 2 71 ? -19.114 40.678 -28.815 1.00 20.90 71 ILE B C 1
ATOM 825 O O . ILE B 2 71 ? -19.888 41.542 -29.240 1.00 16.69 71 ILE B O 1
ATOM 830 N N . SER B 2 72 ? -17.810 40.890 -28.679 1.00 20.49 72 SER B N 1
ATOM 831 C CA . SER B 2 72 ? -17.165 42.096 -29.194 1.00 24.15 72 SER B CA 1
ATOM 832 C C . SER B 2 72 ? -15.872 41.665 -29.882 1.00 18.03 72 SER B C 1
ATOM 833 O O . SER B 2 72 ? -14.887 41.359 -29.207 1.00 18.24 72 SER B O 1
ATOM 836 N N . GLU B 2 73 ? -15.886 41.637 -31.211 1.00 15.11 73 GLU B N 1
ATOM 837 C CA . GLU B 2 73 ? -14.751 41.202 -32.031 1.00 16.65 73 GLU B CA 1
ATOM 838 C C . GLU B 2 73 ? -14.254 39.822 -31.559 1.00 15.27 73 GLU B C 1
ATOM 839 O O . GLU B 2 73 ? -15.019 38.994 -31.058 1.00 12.47 73 GLU B O 1
ATOM 845 N N . GLY B 2 74 ? -12.964 39.550 -31.718 1.00 12.49 74 GLY B N 1
ATOM 846 C CA . GLY B 2 74 ? -12.475 38.194 -31.604 1.00 13.97 74 GLY B CA 1
ATOM 847 C C . GLY B 2 74 ? -12.780 37.327 -32.804 1.00 15.95 74 GLY B C 1
ATOM 848 O O . GLY B 2 74 ? -12.571 36.113 -32.742 1.00 11.90 74 GLY B O 1
ATOM 849 N N . GLY B 2 75 ? -13.271 37.913 -33.901 1.00 14.49 75 GLY B N 1
ATOM 850 C CA . GLY B 2 75 ? -13.702 37.103 -35.017 1.00 11.36 75 GLY B CA 1
ATOM 851 C C . GLY B 2 75 ? -12.565 36.412 -35.732 1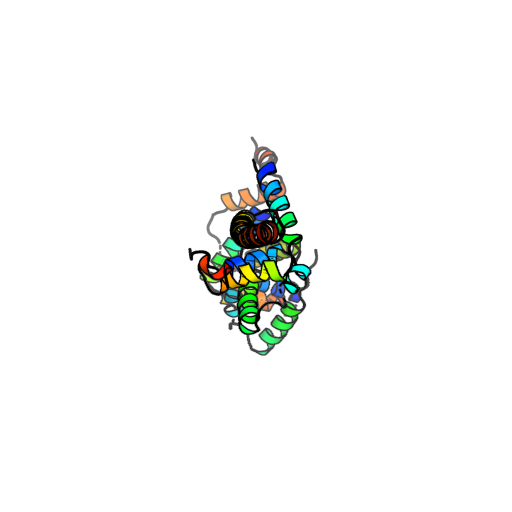.00 13.25 75 GLY B C 1
ATOM 852 O O . GLY B 2 75 ? -12.755 35.330 -36.288 1.00 14.74 75 GLY B O 1
ATOM 853 N N . ILE B 2 76 ? -11.369 37.005 -35.726 1.00 11.16 76 ILE B N 1
ATOM 854 C CA . ILE B 2 76 ? -10.264 36.396 -36.465 1.00 15.57 76 ILE B CA 1
ATOM 855 C C . ILE B 2 76 ? -9.895 35.046 -35.859 1.00 20.17 76 ILE B C 1
ATOM 856 O O . ILE B 2 76 ? -9.818 34.027 -36.564 1.00 13.15 76 ILE B O 1
ATOM 861 N N . GLU B 2 77 ? -9.639 35.023 -34.546 1.00 15.97 77 GLU B N 1
ATOM 862 C CA . GLU B 2 77 ? -9.357 33.756 -33.873 1.00 16.61 77 GLU B CA 1
ATOM 863 C C . GLU B 2 77 ? -10.501 32.770 -34.067 1.00 16.17 77 GLU B C 1
ATOM 864 O O . GLU B 2 77 ? -10.271 31.564 -34.236 1.00 10.67 77 GLU B O 1
ATOM 870 N N . TYR B 2 78 ? -11.745 33.263 -34.053 1.00 13.61 78 TYR B N 1
ATOM 871 C CA . TYR B 2 78 ? -12.871 32.373 -34.283 1.00 12.07 78 TYR B CA 1
ATOM 872 C C . TYR B 2 78 ? -12.802 31.776 -35.680 1.00 12.05 78 TYR B C 1
ATOM 873 O O . TYR B 2 78 ? -12.908 30.553 -35.852 1.00 13.60 78 TYR B O 1
ATOM 882 N N . ALA B 2 79 ? -12.596 32.619 -36.692 1.00 12.06 79 ALA B N 1
ATOM 883 C CA . ALA B 2 79 ? -12.518 32.112 -38.060 1.00 9.16 79 ALA B CA 1
ATOM 884 C C . ALA B 2 79 ? -11.350 31.152 -38.232 1.00 12.97 79 ALA B C 1
ATOM 885 O O . ALA B 2 79 ? -11.451 30.182 -38.989 1.00 15.73 79 ALA B O 1
ATOM 887 N N . LYS B 2 80 ? -10.237 31.400 -37.539 1.00 13.88 80 LYS B N 1
ATOM 888 C CA . LYS B 2 80 ? -9.092 30.499 -37.648 1.00 13.84 80 LYS B CA 1
ATOM 889 C C . LYS B 2 80 ? -9.461 29.098 -37.182 1.00 15.45 80 LYS B C 1
ATOM 890 O O . LYS B 2 80 ? -9.148 28.106 -37.850 1.00 15.20 80 LYS B O 1
ATOM 896 N N . LYS B 2 81 ? -10.150 28.998 -36.041 1.00 13.78 81 LYS B N 1
ATOM 897 C CA . LYS B 2 81 ? -10.499 27.685 -35.506 1.00 14.47 81 LYS B CA 1
ATOM 898 C C . LYS B 2 81 ? -11.493 26.965 -36.404 1.00 15.17 81 LYS B C 1
ATOM 899 O O . LYS B 2 81 ? -11.362 25.758 -36.636 1.00 17.78 81 LYS B O 1
ATOM 905 N N . VAL B 2 82 ? -12.490 27.687 -36.917 1.00 14.59 82 VAL B N 1
ATOM 906 C CA . VAL B 2 82 ? -13.448 27.100 -37.849 1.00 14.01 82 VAL B CA 1
ATOM 907 C C . VAL B 2 82 ? -12.736 26.555 -39.083 1.00 15.26 82 VAL B C 1
ATOM 908 O O . VAL B 2 82 ? -12.943 25.401 -39.479 1.00 16.97 82 VAL B O 1
ATOM 912 N N . LEU B 2 83 ? -11.882 27.377 -39.707 1.00 14.00 83 LEU B N 1
ATOM 913 C CA . LEU B 2 83 ? -11.217 26.956 -40.940 1.00 15.47 83 LEU B CA 1
ATOM 914 C C . LEU B 2 83 ? -10.337 25.734 -40.721 1.00 14.41 83 LEU B C 1
ATOM 915 O O . LEU B 2 83 ? -10.342 24.807 -41.538 1.00 14.90 83 LEU B O 1
ATOM 920 N N . GLU B 2 84 ? -9.553 25.721 -39.643 1.00 15.52 84 GLU B N 1
ATOM 921 C CA . GLU B 2 84 ? -8.637 24.600 -39.435 1.00 22.06 84 GLU B CA 1
ATOM 922 C C . GLU B 2 84 ? -9.381 23.325 -39.038 1.00 19.06 84 GLU B C 1
ATOM 923 O O . GLU B 2 84 ? -8.972 22.227 -39.432 1.00 19.31 84 GLU B O 1
ATOM 929 N N . LYS B 2 85 ? -10.486 23.437 -38.297 1.00 16.36 85 LYS B N 1
ATOM 930 C CA . LYS B 2 85 ? -11.286 22.243 -38.025 1.00 19.99 85 LYS B CA 1
ATOM 931 C C . LYS B 2 85 ? -11.987 21.739 -39.281 1.00 20.20 85 LYS B C 1
ATOM 932 O O . LYS B 2 85 ? -12.144 20.523 -39.471 1.00 15.15 85 LYS B O 1
ATOM 938 N N . ALA B 2 86 ? -12.422 22.654 -40.152 1.00 13.51 86 ALA B N 1
ATOM 939 C CA . ALA B 2 86 ? -13.171 22.217 -41.323 1.00 17.11 86 ALA B CA 1
ATOM 940 C C . ALA B 2 86 ? -12.264 21.627 -42.398 1.00 16.57 86 ALA B C 1
ATOM 941 O O . ALA B 2 86 ? -12.606 20.615 -43.015 1.00 17.13 86 ALA B O 1
ATOM 943 N N . PHE B 2 87 ? -11.111 22.237 -42.633 1.00 17.96 87 PHE B N 1
ATOM 944 C CA . PHE B 2 87 ? -10.333 21.961 -43.827 1.00 15.42 87 PHE B CA 1
ATOM 945 C C . PHE B 2 87 ? -8.874 21.646 -43.556 1.00 20.58 87 PHE B C 1
ATOM 946 O O . PHE B 2 87 ? -8.170 21.239 -44.489 1.00 20.39 87 PHE B O 1
ATOM 954 N N . GLY B 2 88 ? -8.392 21.831 -42.330 1.00 18.67 88 GLY B N 1
ATOM 955 C CA . GLY B 2 88 ? -6.976 21.759 -42.065 1.00 19.36 88 GLY B CA 1
ATOM 956 C C . GLY B 2 88 ? -6.321 23.071 -42.442 1.00 17.97 88 GLY B C 1
ATOM 957 O O . GLY B 2 88 ? -6.817 23.807 -43.301 1.00 14.91 88 GLY B O 1
ATOM 958 N N . PRO B 2 89 ? -5.200 23.398 -41.791 1.00 15.42 89 PRO B N 1
ATOM 959 C CA . PRO B 2 89 ? -4.577 24.717 -42.022 1.00 17.82 89 PRO B CA 1
ATOM 960 C C . PRO B 2 89 ? -3.971 24.900 -43.410 1.00 18.43 89 PRO B C 1
ATOM 961 O O . PRO B 2 89 ? -3.972 26.025 -43.926 1.00 16.26 89 PRO B O 1
ATOM 965 N N . GLU B 2 90 ? -3.452 23.846 -44.043 1.00 17.40 90 GLU B N 1
ATOM 966 C CA . GLU B 2 90 ? -2.839 24.040 -45.351 1.00 18.56 90 GLU B CA 1
ATOM 967 C C . GLU B 2 90 ? -3.884 24.364 -46.421 1.00 16.07 90 GLU B C 1
ATOM 968 O O . GLU B 2 90 ? -3.696 25.294 -47.210 1.00 16.67 90 GLU B O 1
ATOM 974 N N . ARG B 2 91 ? -5.003 23.640 -46.447 1.00 15.51 91 ARG B N 1
ATOM 975 C CA . ARG B 2 91 ? -6.090 23.999 -47.365 1.00 16.45 91 ARG B CA 1
ATOM 976 C C . ARG B 2 91 ? -6.704 25.356 -47.003 1.00 17.92 91 ARG B C 1
ATOM 977 O O . ARG B 2 91 ? -7.006 26.161 -47.895 1.00 14.13 91 ARG B O 1
ATOM 985 N N . ALA B 2 92 ? -6.872 25.634 -45.702 1.00 13.38 92 ALA B N 1
ATOM 986 C CA . ALA B 2 92 ? -7.441 26.911 -45.267 1.00 16.79 92 ALA B CA 1
ATOM 987 C C . ALA B 2 92 ? -6.674 28.102 -45.834 1.00 14.47 92 ALA B C 1
ATOM 988 O O . ALA B 2 92 ? -7.283 29.101 -46.234 1.00 15.69 92 ALA B O 1
ATOM 990 N N . ARG B 2 93 ? -5.334 28.031 -45.834 1.00 15.51 93 ARG B N 1
ATOM 991 C CA . ARG B 2 93 ? -4.511 29.099 -46.402 1.00 14.10 93 ARG B CA 1
ATOM 992 C C . ARG B 2 93 ? -4.887 29.394 -47.847 1.00 14.86 93 ARG B C 1
ATOM 993 O O . ARG B 2 93 ? -4.841 30.550 -48.287 1.00 18.50 93 ARG B O 1
ATOM 1001 N N . LYS B 2 94 ? -5.220 28.358 -48.616 1.00 14.82 94 LYS B N 1
ATOM 1002 C CA . LYS B 2 94 ? -5.509 28.575 -50.032 1.00 13.69 94 LYS B CA 1
ATOM 1003 C C . LYS B 2 94 ? -6.926 29.071 -50.244 1.00 18.85 94 LYS B C 1
ATOM 1004 O O . LYS B 2 94 ? -7.173 29.840 -51.181 1.00 20.96 94 LYS B O 1
ATOM 1010 N N . ILE B 2 95 ? -7.865 28.649 -49.392 1.00 13.22 95 ILE B N 1
ATOM 1011 C CA . ILE B 2 95 ? -9.233 29.151 -49.487 1.00 16.79 95 ILE B CA 1
ATOM 1012 C C . ILE B 2 95 ? -9.268 30.673 -49.355 1.00 21.94 95 ILE B C 1
ATOM 1013 O O . ILE B 2 95 ? -9.968 31.368 -50.106 1.00 20.79 95 ILE B O 1
ATOM 1018 N N . ILE B 2 96 ? -8.521 31.222 -48.398 1.00 17.41 96 ILE B N 1
ATOM 1019 C CA . ILE B 2 96 ? -8.593 32.661 -48.167 1.00 24.85 96 ILE B CA 1
ATOM 1020 C C . ILE B 2 96 ? -7.654 33.430 -49.078 1.00 28.33 96 ILE B C 1
ATOM 1021 O O . ILE B 2 96 ? -7.633 34.669 -49.024 1.00 30.09 96 ILE B O 1
ATOM 1026 N N . GLU B 2 97 ? -6.839 32.720 -49.864 1.00 30.07 97 GLU B N 1
ATOM 1027 C CA . GLU B 2 97 ? -6.185 33.143 -51.104 1.00 40.74 97 GLU B CA 1
ATOM 1028 C C . GLU B 2 97 ? -4.727 33.509 -50.883 1.00 43.15 97 GLU B C 1
ATOM 1029 O O . GLU B 2 97 ? -4.387 34.682 -50.705 1.00 55.82 97 GLU B O 1
ATOM 1035 N N . ARG B 2 98 ? -3.880 32.480 -50.910 1.00 45.56 98 ARG B N 1
ATOM 1036 C CA . ARG B 2 98 ? -2.414 32.547 -50.885 1.00 47.64 98 ARG B CA 1
ATOM 1037 C C . ARG B 2 98 ? -1.796 33.849 -50.367 1.00 52.71 98 ARG B C 1
ATOM 1038 O O . ARG B 2 98 ? -1.070 33.853 -49.369 1.00 49.78 98 ARG B O 1
ATOM 1046 N N . PRO C 1 2 ? 11.216 9.354 -30.504 1.00 68.49 4 PRO C N 1
ATOM 1047 C CA . PRO C 1 2 ? 11.438 9.420 -29.055 1.00 63.94 4 PRO C CA 1
ATOM 1048 C C . PRO C 1 2 ? 10.341 8.710 -28.268 1.00 64.35 4 PRO C C 1
ATOM 1049 O O . PRO C 1 2 ? 10.643 7.901 -27.389 1.00 58.80 4 PRO C O 1
ATOM 1053 N N . GLU C 1 3 ? 9.081 9.009 -28.587 1.00 61.81 5 GLU C N 1
ATOM 1054 C CA . GLU C 1 3 ? 7.956 8.409 -27.883 1.00 63.79 5 GLU C CA 1
ATOM 1055 C C . GLU C 1 3 ? 7.669 6.974 -28.319 1.00 63.03 5 GLU C C 1
ATOM 1056 O O . GLU C 1 3 ? 6.766 6.346 -27.754 1.00 59.31 5 GLU C O 1
ATOM 1062 N N . GLU C 1 4 ? 8.398 6.437 -29.301 1.00 60.70 6 GLU C N 1
ATOM 1063 C CA . GLU C 1 4 ? 8.243 5.025 -29.633 1.00 58.26 6 GLU C CA 1
ATOM 1064 C C . GLU C 1 4 ? 8.781 4.153 -28.505 1.00 57.89 6 GLU C C 1
ATOM 1065 O O . GLU C 1 4 ? 8.075 3.284 -27.977 1.00 55.24 6 GLU C O 1
ATOM 1071 N N . LYS C 1 5 ? 10.037 4.385 -28.118 1.00 53.10 7 LYS C N 1
ATOM 1072 C CA . LYS C 1 5 ? 10.630 3.662 -27.000 1.00 52.98 7 LYS C CA 1
ATOM 1073 C C . LYS C 1 5 ? 9.989 4.058 -25.675 1.00 47.44 7 LYS C C 1
ATOM 1074 O O . LYS C 1 5 ? 9.905 3.236 -24.756 1.00 42.91 7 LYS C O 1
ATOM 1080 N N . GLU C 1 6 ? 9.530 5.306 -25.565 1.00 49.32 8 GLU C N 1
ATOM 1081 C CA . GLU C 1 6 ? 8.959 5.798 -24.315 1.00 46.44 8 GLU C CA 1
ATOM 1082 C C . GLU C 1 6 ? 7.667 5.065 -23.974 1.00 42.69 8 GLU C C 1
ATOM 1083 O O . GLU C 1 6 ? 7.493 4.573 -22.853 1.00 38.15 8 GLU C O 1
ATOM 1089 N N . LEU C 1 7 ? 6.736 4.997 -24.926 1.00 38.09 9 LEU C N 1
ATOM 1090 C CA . LEU C 1 7 ? 5.488 4.296 -24.660 1.00 38.66 9 LEU C CA 1
ATOM 1091 C C . LEU C 1 7 ? 5.698 2.788 -24.587 1.00 37.23 9 LEU C C 1
ATOM 1092 O O . LEU C 1 7 ? 4.916 2.092 -23.931 1.00 30.77 9 LEU C O 1
ATOM 1097 N N . LEU C 1 8 ? 6.772 2.283 -25.195 1.00 35.46 10 LEU C N 1
ATOM 1098 C CA . LEU C 1 8 ? 7.064 0.855 -25.165 1.00 34.10 10 LEU C CA 1
ATOM 1099 C C . LEU C 1 8 ? 7.602 0.399 -23.808 1.00 32.27 10 LEU C C 1
ATOM 1100 O O . LEU C 1 8 ? 7.261 -0.697 -23.341 1.00 23.89 10 LEU C O 1
ATOM 1105 N N . GLU C 1 9 ? 8.461 1.193 -23.164 1.00 26.78 11 GLU C N 1
ATOM 1106 C CA . GLU C 1 9 ? 8.886 0.785 -21.831 1.00 32.80 11 GLU C CA 1
ATOM 1107 C C . GLU C 1 9 ? 7.764 0.961 -20.813 1.00 24.22 11 GLU C C 1
ATOM 1108 O O . GLU C 1 9 ? 7.725 0.239 -19.818 1.00 26.89 11 GLU C O 1
ATOM 1114 N N . LEU C 1 10 ? 6.829 1.881 -21.048 1.00 26.59 12 LEU C N 1
ATOM 1115 C CA . LEU C 1 10 ? 5.608 1.880 -20.251 1.00 25.63 12 LEU C CA 1
ATOM 1116 C C . LEU C 1 10 ? 4.898 0.529 -20.348 1.00 22.72 12 LEU C C 1
ATOM 1117 O O . LEU C 1 10 ? 4.469 -0.031 -19.336 1.00 17.92 12 LEU C O 1
ATOM 1122 N N . LEU C 1 11 ? 4.784 -0.021 -21.560 1.00 20.43 13 LEU C N 1
ATOM 1123 C CA . LEU C 1 11 ? 4.092 -1.300 -21.724 1.00 21.88 13 LEU C CA 1
ATOM 1124 C C . LEU C 1 11 ? 4.821 -2.425 -21.003 1.00 19.84 13 LEU C C 1
ATOM 1125 O O . LEU C 1 11 ? 4.188 -3.260 -20.347 1.00 16.02 13 LEU C O 1
ATOM 1130 N N . GLU C 1 12 ? 6.153 -2.468 -21.120 1.00 21.23 14 GLU C N 1
ATOM 1131 C CA . GLU C 1 12 ? 6.927 -3.509 -20.450 1.00 18.67 14 GLU C CA 1
ATOM 1132 C C . GLU C 1 12 ? 6.825 -3.386 -18.936 1.00 19.05 14 GLU C C 1
ATOM 1133 O O . GLU C 1 12 ? 6.761 -4.403 -18.230 1.00 21.14 14 GLU C O 1
ATOM 1139 N N . GLU C 1 13 ? 6.826 -2.152 -18.415 1.00 15.11 15 GLU C N 1
ATOM 1140 C CA . GLU C 1 13 ? 6.659 -1.952 -16.974 1.00 15.95 15 GLU C CA 1
ATOM 1141 C C . GLU C 1 13 ? 5.306 -2.475 -16.494 1.00 17.69 15 GLU C C 1
ATOM 1142 O O . GLU C 1 13 ? 5.230 -3.176 -15.476 1.00 16.44 15 GLU C O 1
ATOM 1148 N N . LEU C 1 14 ? 4.230 -2.175 -17.231 1.00 14.54 16 LEU C N 1
ATOM 1149 C CA . LEU C 1 14 ? 2.899 -2.645 -16.832 1.00 19.41 16 LEU C CA 1
ATOM 1150 C C . LEU C 1 14 ? 2.796 -4.163 -16.919 1.00 15.64 16 LEU C C 1
ATOM 1151 O O . LEU C 1 14 ? 2.250 -4.814 -16.018 1.00 17.48 16 LEU C O 1
ATOM 1156 N N . GLU C 1 15 ? 3.276 -4.736 -18.024 1.00 16.26 17 GLU C N 1
ATOM 1157 C CA . GLU C 1 15 ? 3.284 -6.185 -18.183 1.00 14.14 17 GLU C CA 1
ATOM 1158 C C . GLU C 1 15 ? 4.002 -6.861 -17.024 1.00 20.43 17 GLU C C 1
ATOM 1159 O O . GLU C 1 15 ? 3.544 -7.886 -16.513 1.00 15.95 17 GLU C O 1
ATOM 1165 N N . ASN C 1 16 ? 5.137 -6.298 -16.602 1.00 15.59 18 ASN C N 1
ATOM 1166 C CA . ASN C 1 16 ? 5.875 -6.860 -15.479 1.00 18.61 18 ASN C CA 1
ATOM 1167 C C . ASN C 1 16 ? 5.070 -6.774 -14.189 1.00 16.75 18 ASN C C 1
ATOM 1168 O O . ASN C 1 16 ? 5.029 -7.736 -13.415 1.00 19.96 18 ASN C O 1
ATOM 1173 N N . ILE C 1 17 ? 4.436 -5.627 -13.928 1.00 15.53 19 ILE C N 1
ATOM 1174 C CA . ILE C 1 17 ? 3.657 -5.486 -12.700 1.00 14.55 19 ILE C CA 1
ATOM 1175 C C . ILE C 1 17 ? 2.434 -6.392 -12.742 1.00 17.09 19 ILE C C 1
ATOM 1176 O O . ILE C 1 17 ? 2.039 -6.974 -11.723 1.00 16.64 19 ILE C O 1
ATOM 1181 N N . PHE C 1 18 ? 1.829 -6.554 -13.924 1.00 20.35 20 PHE C N 1
ATOM 1182 C CA . PHE C 1 18 ? 0.596 -7.338 -14.014 1.00 19.89 20 PHE C CA 1
ATOM 1183 C C . PHE C 1 18 ? 0.836 -8.799 -13.642 1.00 17.87 20 PHE C C 1
ATOM 1184 O O . PHE C 1 18 ? -0.078 -9.473 -13.153 1.00 26.54 20 PHE C O 1
ATOM 1192 N N . SER C 1 19 ? 2.058 -9.292 -13.821 1.00 16.12 21 SER C N 1
ATOM 1193 C CA . SER C 1 19 ? 2.391 -10.685 -13.539 1.00 18.91 21 SER C CA 1
ATOM 1194 C C . SER C 1 19 ? 2.741 -10.948 -12.074 1.00 26.04 21 SER C C 1
ATOM 1195 O O . SER C 1 19 ? 3.013 -12.103 -11.719 1.00 21.03 21 SER C O 1
ATOM 1198 N N . ARG C 1 20 ? 2.774 -9.917 -11.229 1.00 15.14 22 ARG C N 1
ATOM 1199 C CA . ARG C 1 20 ? 3.090 -10.093 -9.825 1.00 14.82 22 ARG C CA 1
ATOM 1200 C C . ARG C 1 20 ? 1.826 -10.477 -9.055 1.00 17.83 22 ARG C C 1
ATOM 1201 O O . ARG C 1 20 ? 0.699 -10.244 -9.502 1.00 15.29 22 ARG C O 1
ATOM 1209 N N . SER C 1 21 ? 2.017 -11.103 -7.900 1.00 16.27 23 SER C N 1
ATOM 1210 C CA . SER C 1 21 ? 0.860 -11.552 -7.143 1.00 18.47 23 SER C CA 1
ATOM 1211 C C . SER C 1 21 ? 0.140 -10.353 -6.518 1.00 16.49 23 SER C C 1
ATOM 1212 O O . SER C 1 21 ? 0.768 -9.342 -6.187 1.00 12.88 23 SER C O 1
ATOM 1215 N N . PRO C 1 22 ? -1.185 -10.440 -6.367 1.00 14.74 24 PRO C N 1
ATOM 1216 C CA . PRO C 1 22 ? -1.917 -9.355 -5.697 1.00 14.92 24 PRO C CA 1
ATOM 1217 C C . PRO C 1 22 ? -1.392 -9.041 -4.309 1.00 15.02 24 PRO C C 1
ATOM 1218 O O . PRO C 1 22 ? -1.344 -7.870 -3.924 1.00 11.08 24 PRO C O 1
ATOM 1222 N N . SER C 1 23 ? -0.997 -10.063 -3.548 1.00 13.57 25 SER C N 1
ATOM 1223 C CA . SER C 1 23 ? -0.470 -9.844 -2.204 1.00 19.21 25 SER C CA 1
ATOM 1224 C C . SER C 1 23 ? 0.823 -9.033 -2.225 1.00 14.36 25 SER C C 1
ATOM 1225 O O . SER C 1 23 ? 1.019 -8.154 -1.386 1.00 16.28 25 SER C O 1
ATOM 1228 N N . ASP C 1 24 ? 1.720 -9.308 -3.174 1.00 18.16 26 ASP C N 1
ATOM 1229 C CA . ASP C 1 24 ? 2.933 -8.494 -3.268 1.00 15.83 26 ASP C CA 1
ATOM 1230 C C . ASP C 1 24 ? 2.638 -7.070 -3.747 1.00 16.80 26 ASP C C 1
ATOM 1231 O O . ASP C 1 24 ? 3.307 -6.126 -3.323 1.00 13.82 26 ASP C O 1
ATOM 1236 N N . ILE C 1 25 ? 1.673 -6.894 -4.652 1.00 13.00 27 ILE C N 1
ATOM 1237 C CA . ILE C 1 25 ? 1.314 -5.539 -5.063 1.00 17.13 27 ILE C CA 1
ATOM 1238 C C . ILE C 1 25 ? 0.711 -4.780 -3.890 1.00 11.70 27 ILE C C 1
ATOM 1239 O O . ILE C 1 25 ? 1.064 -3.624 -3.634 1.00 11.10 27 ILE C O 1
ATOM 1244 N N . ALA C 1 26 ? -0.170 -5.437 -3.128 1.00 14.20 28 ALA C N 1
ATOM 1245 C CA . ALA C 1 26 ? -0.822 -4.798 -1.986 1.00 11.52 28 ALA C CA 1
ATOM 1246 C C . ALA C 1 26 ? 0.179 -4.326 -0.941 1.00 17.54 28 ALA C C 1
ATOM 1247 O O . ALA C 1 26 ? -0.055 -3.307 -0.271 1.00 17.85 28 ALA C O 1
ATOM 1249 N N . GLU C 1 27 ? 1.279 -5.064 -0.771 1.00 12.49 29 GLU C N 1
ATOM 1250 C CA . GLU C 1 27 ? 2.321 -4.681 0.182 1.00 15.57 29 GLU C CA 1
ATOM 1251 C C . GLU C 1 27 ? 2.893 -3.295 -0.115 1.00 17.67 29 GLU C C 1
ATOM 1252 O O . GLU C 1 27 ? 3.179 -2.517 0.811 1.00 14.84 29 GLU C O 1
ATOM 1258 N N . ILE C 1 28 ? 3.096 -2.971 -1.393 1.00 12.59 30 ILE C N 1
ATOM 1259 C CA . ILE C 1 28 ? 3.596 -1.642 -1.723 1.00 14.50 30 ILE C CA 1
ATOM 1260 C C . ILE C 1 28 ? 2.478 -0.605 -1.661 1.00 13.23 30 ILE C C 1
ATOM 1261 O O . ILE C 1 28 ? 2.701 0.538 -1.234 1.00 12.75 30 ILE C O 1
ATOM 1266 N N . VAL C 1 29 ? 1.268 -0.972 -2.094 1.00 9.83 31 VAL C N 1
ATOM 1267 C CA . VAL C 1 29 ? 0.126 -0.085 -1.898 1.00 10.99 31 VAL C CA 1
ATOM 1268 C C . VAL C 1 29 ? 0.034 0.353 -0.438 1.00 13.51 31 VAL C C 1
ATOM 1269 O O . VAL C 1 29 ? -0.182 1.535 -0.144 1.00 14.53 31 VAL C O 1
ATOM 1273 N N . ARG C 1 30 ? 0.202 -0.589 0.503 1.00 14.11 32 ARG C N 1
ATOM 1274 C CA . ARG C 1 30 ? 0.121 -0.235 1.919 1.00 14.15 32 ARG C CA 1
ATOM 1275 C C . ARG C 1 30 ? 1.299 0.633 2.342 1.00 16.28 32 ARG C C 1
ATOM 1276 O O . ARG C 1 30 ? 1.134 1.544 3.161 1.00 17.67 32 ARG C O 1
ATOM 1284 N N . LEU C 1 31 ? 2.492 0.375 1.790 1.00 11.92 33 LEU C N 1
ATOM 1285 C CA . LEU C 1 31 ? 3.649 1.216 2.091 1.00 16.63 33 LEU C CA 1
ATOM 1286 C C . LEU C 1 31 ? 3.403 2.658 1.655 1.00 17.93 33 LEU C C 1
ATOM 1287 O O . LEU C 1 31 ? 3.663 3.605 2.409 1.00 19.84 33 LEU C O 1
ATOM 1292 N N . TRP C 1 32 ? 2.916 2.836 0.427 1.00 15.46 34 TRP C N 1
ATOM 1293 C CA . TRP C 1 32 ? 2.498 4.145 -0.061 1.00 15.66 34 TRP C CA 1
ATOM 1294 C C . TRP C 1 32 ? 1.399 4.737 0.809 1.00 16.55 34 TRP C C 1
ATOM 1295 O O . TRP C 1 32 ? 1.510 5.868 1.298 1.00 18.37 34 TRP C O 1
ATOM 1306 N N . PHE C 1 33 ? 0.301 3.999 0.971 1.00 15.47 35 PHE C N 1
ATOM 1307 C CA . PHE C 1 33 ? -0.876 4.578 1.610 1.00 14.60 35 PHE C CA 1
ATOM 1308 C C . PHE C 1 33 ? -0.536 5.128 2.986 1.00 17.48 35 PHE C C 1
ATOM 1309 O O . PHE C 1 33 ? -0.878 6.267 3.318 1.00 19.02 35 PHE C O 1
ATOM 1317 N N . PHE C 1 34 ? 0.154 4.346 3.794 1.00 19.25 36 PHE C N 1
ATOM 1318 C CA . PHE C 1 34 ? 0.472 4.787 5.141 1.00 21.63 36 PHE C CA 1
ATOM 1319 C C . PHE C 1 34 ? 1.740 5.628 5.201 1.00 21.83 36 PHE C C 1
ATOM 1320 O O . PHE C 1 34 ? 2.195 5.951 6.305 1.00 22.89 36 PHE C O 1
ATOM 1328 N N . GLU C 1 35 ? 2.286 6.014 4.046 1.00 19.80 37 GLU C N 1
ATOM 1329 C CA . GLU C 1 35 ? 3.473 6.858 3.966 1.00 20.05 37 GLU C CA 1
ATOM 1330 C C . GLU C 1 35 ? 4.588 6.301 4.855 1.00 23.94 37 GLU C C 1
ATOM 1331 O O . GLU C 1 35 ? 5.114 6.974 5.740 1.00 28.33 37 GLU C O 1
ATOM 1337 N N . ARG C 1 36 ? 4.927 5.038 4.613 1.00 23.25 38 ARG C N 1
ATOM 1338 C CA . ARG C 1 36 ? 5.928 4.315 5.384 1.00 28.28 38 ARG C CA 1
ATOM 1339 C C . ARG C 1 36 ? 7.297 4.385 4.710 1.00 29.35 38 ARG C C 1
ATOM 1340 O O . ARG C 1 36 ? 7.410 4.511 3.487 1.00 25.67 38 ARG C O 1
ATOM 1348 N N . GLY C 1 37 ? 8.344 4.284 5.529 1.00 34.18 39 GLY C N 1
ATOM 1349 C CA . GLY C 1 37 ? 9.695 4.215 5.016 1.00 32.87 39 GLY C CA 1
ATOM 1350 C C . GLY C 1 37 ? 10.110 2.803 4.620 1.00 35.03 39 GLY C C 1
ATOM 1351 O O . GLY C 1 37 ? 9.472 1.819 5.000 1.00 29.61 39 GLY C O 1
ATOM 1352 N N . LEU C 1 38 ? 11.217 2.740 3.866 1.00 34.79 40 LEU C N 1
ATOM 1353 C CA . LEU C 1 38 ? 11.714 1.483 3.305 1.00 33.36 40 LEU C CA 1
ATOM 1354 C C . LEU C 1 38 ? 11.855 0.397 4.366 1.00 32.38 40 LEU C C 1
ATOM 1355 O O . LEU C 1 38 ? 11.602 -0.784 4.099 1.00 34.24 40 LEU C O 1
ATOM 1360 N N . GLU C 1 39 ? 12.240 0.784 5.582 1.00 31.63 41 GLU C N 1
ATOM 1361 C CA . GLU C 1 39 ? 12.442 -0.178 6.658 1.00 34.36 41 GLU C CA 1
ATOM 1362 C C . GLU C 1 39 ? 11.201 -1.022 6.930 1.00 33.03 41 GLU C C 1
ATOM 1363 O O . GLU C 1 39 ? 11.321 -2.114 7.493 1.00 35.28 41 GLU C O 1
ATOM 1369 N N . ASN C 1 40 ? 10.012 -0.558 6.536 1.00 30.47 42 ASN C N 1
ATOM 1370 C CA . ASN C 1 40 ? 8.813 -1.343 6.798 1.00 29.83 42 ASN C CA 1
ATOM 1371 C C . ASN C 1 40 ? 8.719 -2.585 5.919 1.00 27.61 42 ASN C C 1
ATOM 1372 O O . ASN C 1 40 ? 7.964 -3.505 6.250 1.00 22.41 42 ASN C O 1
ATOM 1377 N N . LEU C 1 41 ? 9.477 -2.643 4.824 1.00 25.65 43 LEU C N 1
ATOM 1378 C CA . LEU C 1 41 ? 9.495 -3.841 3.990 1.00 29.94 43 LEU C CA 1
ATOM 1379 C C . LEU C 1 41 ? 10.085 -5.055 4.699 1.00 32.40 43 LEU C C 1
ATOM 1380 O O . LEU C 1 41 ? 9.963 -6.169 4.179 1.00 26.77 43 LEU C O 1
ATOM 1385 N N . TYR C 1 42 ? 10.725 -4.871 5.854 1.00 27.26 44 TYR C N 1
ATOM 1386 C CA . TYR C 1 42 ? 11.154 -5.992 6.681 1.00 25.84 44 TYR C CA 1
ATOM 1387 C C . TYR C 1 42 ? 10.040 -6.536 7.562 1.00 30.95 44 TYR C C 1
ATOM 1388 O O . TYR C 1 42 ? 10.229 -7.577 8.202 1.00 31.46 44 TYR C O 1
ATOM 1397 N N . PHE C 1 43 ? 8.884 -5.879 7.596 1.00 29.14 45 PHE C N 1
ATOM 1398 C CA . PHE C 1 43 ? 7.830 -6.244 8.543 1.00 37.41 45 PHE C CA 1
ATOM 1399 C C . PHE C 1 43 ? 6.492 -6.573 7.863 1.00 37.83 45 PHE C C 1
ATOM 1400 O O . PHE C 1 43 ? 6.227 -6.138 6.738 1.00 37.99 45 PHE C O 1
ATOM 1408 N N . GLU D 2 3 ? -0.762 21.711 -8.350 1.00 37.37 3 GLU D N 1
ATOM 1409 C CA . GLU D 2 3 ? 0.339 22.226 -7.537 1.00 34.88 3 GLU D CA 1
ATOM 1410 C C . GLU D 2 3 ? 0.732 21.280 -6.390 1.00 32.51 3 GLU D C 1
ATOM 1411 O O . GLU D 2 3 ? 1.901 21.215 -6.012 1.00 33.94 3 GLU D O 1
ATOM 1417 N N . LYS D 2 4 ? -0.225 20.542 -5.835 1.00 28.33 4 LYS D N 1
ATOM 1418 C CA . LYS D 2 4 ? 0.101 19.715 -4.681 1.00 33.91 4 LYS D CA 1
ATOM 1419 C C . LYS D 2 4 ? 0.973 18.524 -5.080 1.00 33.73 4 LYS D C 1
ATOM 1420 O O . LYS D 2 4 ? 0.789 17.914 -6.138 1.00 34.74 4 LYS D O 1
ATOM 1426 N N . LYS D 2 5 ? 1.939 18.204 -4.220 1.00 31.69 5 LYS D N 1
ATOM 1427 C CA . LYS D 2 5 ? 2.838 17.084 -4.471 1.00 34.46 5 LYS D CA 1
ATOM 1428 C C . LYS D 2 5 ? 2.073 15.765 -4.475 1.00 28.43 5 LYS D C 1
ATOM 1429 O O . LYS D 2 5 ? 1.120 15.578 -3.712 1.00 29.46 5 LYS D O 1
ATOM 1435 N N . ILE D 2 6 ? 2.503 14.844 -5.344 1.00 30.64 6 ILE D N 1
ATOM 1436 C CA . ILE D 2 6 ? 1.935 13.498 -5.372 1.00 27.74 6 ILE D CA 1
ATOM 1437 C C . ILE D 2 6 ? 2.252 12.800 -4.055 1.00 24.88 6 ILE D C 1
ATOM 1438 O O . ILE D 2 6 ? 3.411 12.739 -3.633 1.00 25.56 6 ILE D O 1
ATOM 1443 N N . ASP D 2 7 ? 1.230 12.285 -3.384 1.00 19.99 7 ASP D N 1
ATOM 1444 C CA . ASP D 2 7 ? 1.478 11.517 -2.167 1.00 23.00 7 ASP D CA 1
ATOM 1445 C C . ASP D 2 7 ? 1.187 10.039 -2.407 1.00 23.66 7 ASP D C 1
ATOM 1446 O O . ASP D 2 7 ? 0.858 9.613 -3.526 1.00 15.13 7 ASP D O 1
ATOM 1451 N N . GLY D 2 8 ? 1.314 9.255 -1.331 1.00 19.20 8 GLY D N 1
ATOM 1452 C CA . GLY D 2 8 ? 1.204 7.812 -1.461 1.00 19.02 8 GLY D CA 1
ATOM 1453 C C . GLY D 2 8 ? -0.191 7.371 -1.851 1.00 15.63 8 GLY D C 1
ATOM 1454 O O . GLY D 2 8 ? -0.361 6.432 -2.625 1.00 14.60 8 GLY D O 1
ATOM 1455 N N . ARG D 2 9 ? -1.202 8.034 -1.305 1.00 16.39 9 ARG D N 1
ATOM 1456 C CA . ARG D 2 9 ? -2.578 7.753 -1.686 1.00 16.83 9 ARG D CA 1
ATOM 1457 C C . ARG D 2 9 ? -2.782 7.935 -3.190 1.00 17.04 9 ARG D C 1
ATOM 1458 O O . ARG D 2 9 ? -3.423 7.108 -3.845 1.00 13.94 9 ARG D O 1
ATOM 1466 N N . ARG D 2 10 ? -2.215 9.002 -3.755 1.00 15.95 10 ARG D N 1
ATOM 1467 C CA . ARG D 2 10 ? -2.361 9.275 -5.180 1.00 14.78 10 ARG D CA 1
ATOM 1468 C C . ARG D 2 10 ? -1.627 8.243 -6.027 1.00 13.66 10 ARG D C 1
ATOM 1469 O O . ARG D 2 10 ? -2.133 7.817 -7.069 1.00 10.53 10 ARG D O 1
ATOM 1477 N N . LYS D 2 11 ? -0.424 7.836 -5.611 1.00 12.89 11 LYS D N 1
ATOM 1478 C CA . LYS D 2 11 ? 0.301 6.825 -6.379 1.00 15.39 11 LYS D CA 1
ATOM 1479 C C . LYS D 2 11 ? -0.436 5.492 -6.372 1.00 16.17 11 LYS D C 1
ATOM 1480 O O . LYS D 2 11 ? -0.526 4.818 -7.413 1.00 11.47 11 LYS D O 1
ATOM 1486 N N . ALA D 2 12 ? -0.964 5.097 -5.202 1.00 10.79 12 ALA D N 1
ATOM 1487 C CA . ALA D 2 12 ? -1.757 3.876 -5.107 1.00 13.42 12 ALA D CA 1
ATOM 1488 C C . ALA D 2 12 ? -2.941 3.918 -6.068 1.00 12.91 12 ALA D C 1
ATOM 1489 O O . ALA D 2 12 ? -3.211 2.941 -6.780 1.00 11.67 12 ALA D O 1
ATOM 1491 N N . ALA D 2 13 ? -3.644 5.055 -6.127 1.00 10.82 13 ALA D N 1
ATOM 1492 C CA . ALA D 2 13 ? -4.802 5.158 -7.014 1.00 14.92 13 ALA D CA 1
ATOM 1493 C C . ALA D 2 13 ? -4.392 5.084 -8.477 1.00 12.95 13 ALA D C 1
ATOM 1494 O O . ALA D 2 13 ? -5.059 4.424 -9.280 1.00 11.29 13 ALA D O 1
ATOM 1496 N N . VAL D 2 14 ? -3.319 5.785 -8.851 1.00 10.00 14 VAL D N 1
ATOM 1497 C CA . VAL D 2 14 ? -2.860 5.741 -10.236 1.00 9.35 14 VAL D CA 1
ATOM 1498 C C . VAL D 2 14 ? -2.490 4.313 -10.620 1.0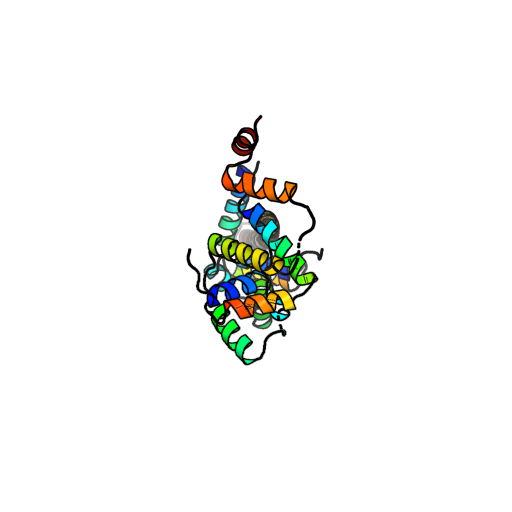0 9.65 14 VAL D C 1
ATOM 1499 O O . VAL D 2 14 ? -2.824 3.841 -11.716 1.00 8.17 14 VAL D O 1
ATOM 1503 N N . LEU D 2 15 ? -1.829 3.590 -9.709 1.00 9.35 15 LEU D N 1
ATOM 1504 C CA . LEU D 2 15 ? -1.453 2.203 -9.987 1.00 11.48 15 LEU D CA 1
ATOM 1505 C C . LEU D 2 15 ? -2.681 1.306 -10.155 1.00 11.29 15 LEU D C 1
ATOM 1506 O O . LEU D 2 15 ? -2.729 0.466 -11.061 1.00 12.73 15 LEU D O 1
ATOM 1511 N N . LEU D 2 16 ? -3.677 1.458 -9.287 1.00 9.66 16 LEU D N 1
ATOM 1512 C CA . LEU D 2 16 ? -4.852 0.594 -9.376 1.00 10.56 16 LEU D CA 1
ATOM 1513 C C . LEU D 2 16 ? -5.676 0.888 -10.626 1.00 10.64 16 LEU D C 1
ATOM 1514 O O . LEU D 2 16 ? -6.292 -0.024 -11.182 1.00 10.57 16 LEU D O 1
ATOM 1519 N N . VAL D 2 17 ? -5.701 2.144 -11.078 1.00 10.07 17 VAL D N 1
ATOM 1520 C CA . VAL D 2 17 ? -6.356 2.470 -12.342 1.00 11.34 17 VAL D CA 1
ATOM 1521 C C . VAL D 2 17 ? -5.584 1.865 -13.516 1.00 11.84 17 VAL D C 1
ATOM 1522 O O . VAL D 2 17 ? -6.180 1.330 -14.460 1.00 15.20 17 VAL D O 1
ATOM 1526 N N . ALA D 2 18 ? -4.247 1.904 -13.467 1.00 9.58 18 ALA D N 1
ATOM 1527 C CA . ALA D 2 18 ? -3.457 1.359 -14.572 1.00 12.85 18 ALA D CA 1
ATOM 1528 C C . ALA D 2 18 ? -3.627 -0.150 -14.713 1.00 12.30 18 ALA D C 1
ATOM 1529 O O . ALA D 2 18 ? -3.582 -0.674 -15.835 1.00 11.58 18 ALA D O 1
ATOM 1531 N N . LEU D 2 19 ? -3.831 -0.861 -13.606 1.00 10.48 19 LEU D N 1
ATOM 1532 C CA . LEU D 2 19 ? -3.903 -2.316 -13.626 1.00 11.69 19 LEU D CA 1
ATOM 1533 C C . LEU D 2 19 ? -5.204 -2.864 -14.210 1.00 12.06 19 LEU D C 1
ATOM 1534 O O . LEU D 2 19 ? -5.263 -4.062 -14.517 1.00 13.91 19 LEU D O 1
ATOM 1539 N N . GLY D 2 20 ? -6.245 -2.050 -14.359 1.00 10.64 20 GLY D N 1
ATOM 1540 C CA . GLY D 2 20 ? -7.516 -2.548 -14.835 1.00 12.41 20 GLY D CA 1
ATOM 1541 C C . GLY D 2 20 ? -8.351 -3.079 -13.683 1.00 15.68 20 GLY D C 1
ATOM 1542 O O . GLY D 2 20 ? -7.829 -3.469 -12.629 1.00 14.35 20 GLY D O 1
ATOM 1543 N N . PRO D 2 21 ? -9.671 -3.084 -13.860 1.00 13.96 21 PRO D N 1
ATOM 1544 C CA . PRO D 2 21 ? -10.557 -3.334 -12.713 1.00 14.35 21 PRO D CA 1
ATOM 1545 C C . PRO D 2 21 ? -10.384 -4.705 -12.084 1.00 16.88 21 PRO D C 1
ATOM 1546 O O . PRO D 2 21 ? -10.442 -4.824 -10.849 1.00 12.33 21 PRO D O 1
ATOM 1550 N N . GLU D 2 22 ? -10.174 -5.747 -12.893 1.00 13.32 22 GLU D N 1
ATOM 1551 C CA . GLU D 2 22 ? -10.101 -7.093 -12.338 1.00 15.45 22 GLU D CA 1
ATOM 1552 C C . GLU D 2 22 ? -8.858 -7.263 -11.478 1.00 16.23 22 GLU D C 1
ATOM 1553 O O . GLU D 2 22 ? -8.941 -7.762 -10.352 1.00 14.12 22 GLU D O 1
ATOM 1559 N N . LYS D 2 23 ? -7.693 -6.845 -11.988 1.00 15.81 23 LYS D N 1
ATOM 1560 C CA . LYS D 2 23 ? -6.464 -6.963 -11.208 1.00 14.33 23 LYS D CA 1
ATOM 1561 C C . LYS D 2 23 ? -6.518 -6.082 -9.967 1.00 14.48 23 LYS D C 1
ATOM 1562 O O . LYS D 2 23 ? -6.168 -6.522 -8.867 1.00 16.09 23 LYS D O 1
ATOM 1568 N N . ALA D 2 24 ? -6.941 -4.826 -10.135 1.00 14.17 24 ALA D N 1
ATOM 1569 C CA . ALA D 2 24 ? -7.141 -3.926 -9.003 1.00 13.44 24 ALA D CA 1
ATOM 1570 C C . ALA D 2 24 ? -8.059 -4.539 -7.951 1.00 13.48 24 ALA D C 1
ATOM 1571 O O . ALA D 2 24 ? -7.821 -4.379 -6.747 1.00 12.11 24 ALA D O 1
ATOM 1573 N N . ALA D 2 25 ? -9.123 -5.235 -8.379 1.00 12.71 25 ALA D N 1
ATOM 1574 C CA . ALA D 2 25 ? -10.019 -5.880 -7.419 1.00 15.08 25 ALA D CA 1
ATOM 1575 C C . ALA D 2 25 ? -9.289 -6.939 -6.597 1.00 17.35 25 ALA D C 1
ATOM 1576 O O . ALA D 2 25 ? -9.572 -7.111 -5.402 1.00 10.34 25 ALA D O 1
ATOM 1578 N N . GLN D 2 26 ? -8.378 -7.693 -7.232 1.00 13.04 26 GLN D N 1
ATOM 1579 C CA . GLN D 2 26 ? -7.639 -8.708 -6.484 1.00 20.18 26 GLN D CA 1
ATOM 1580 C C . GLN D 2 26 ? -6.682 -8.075 -5.483 1.00 14.42 26 GLN D C 1
ATOM 1581 O O . GLN D 2 26 ? -6.439 -8.639 -4.408 1.00 15.09 26 GLN D O 1
ATOM 1587 N N . VAL D 2 27 ? -6.123 -6.916 -5.829 1.00 13.25 27 VAL D N 1
ATOM 1588 C CA . VAL D 2 27 ? -5.260 -6.192 -4.904 1.00 13.05 27 VAL D CA 1
ATOM 1589 C C . VAL D 2 27 ? -6.065 -5.680 -3.711 1.00 13.85 27 VAL D C 1
ATOM 1590 O O . VAL D 2 27 ? -5.654 -5.841 -2.550 1.00 12.38 27 VAL D O 1
ATOM 1602 N N . LYS D 2 29 ? -8.607 -6.850 -2.220 1.00 16.05 29 LYS D N 1
ATOM 1603 C CA . LYS D 2 29 ? -8.943 -7.908 -1.266 1.00 15.01 29 LYS D CA 1
ATOM 1604 C C . LYS D 2 29 ? -7.897 -8.066 -0.172 1.00 19.22 29 LYS D C 1
ATOM 1605 O O . LYS D 2 29 ? -8.198 -8.653 0.872 1.00 19.47 29 LYS D O 1
ATOM 1611 N N . HIS D 2 30 ? -6.679 -7.563 -0.383 1.00 16.12 30 HIS D N 1
ATOM 1612 C CA . HIS D 2 30 ? -5.601 -7.631 0.596 1.00 15.92 30 HIS D CA 1
ATOM 1613 C C . HIS D 2 30 ? -5.426 -6.341 1.401 1.00 21.08 30 HIS D C 1
ATOM 1614 O O . HIS D 2 30 ? -4.396 -6.180 2.062 1.00 21.40 30 HIS D O 1
ATOM 1621 N N . LEU D 2 31 ? -6.385 -5.417 1.351 1.00 13.73 31 LEU D N 1
ATOM 1622 C CA . LEU D 2 31 ? -6.324 -4.166 2.100 1.00 14.99 31 LEU D CA 1
ATOM 1623 C C . LEU D 2 31 ? -7.462 -4.125 3.117 1.00 17.49 3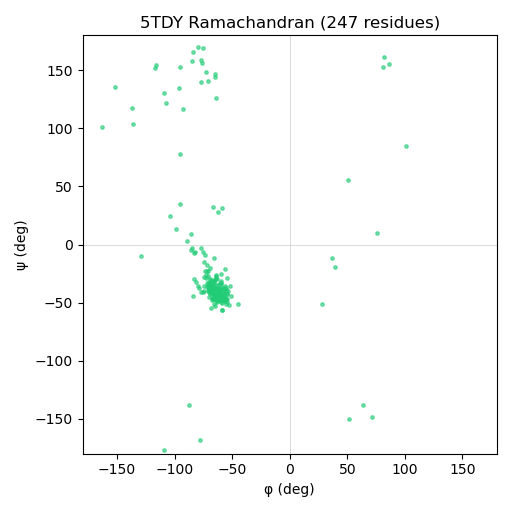1 LEU D C 1
ATOM 1624 O O . LEU D 2 31 ? -8.507 -4.753 2.915 1.00 14.40 31 LEU D O 1
ATOM 1629 N N . ASP D 2 32 ? -7.279 -3.373 4.205 1.00 21.61 32 ASP D N 1
ATOM 1630 C CA . ASP D 2 32 ? -8.363 -3.300 5.184 1.00 19.75 32 ASP D CA 1
ATOM 1631 C C . ASP D 2 32 ? -9.451 -2.321 4.729 1.00 18.82 32 ASP D C 1
ATOM 1632 O O . ASP D 2 32 ? -9.295 -1.582 3.755 1.00 15.25 32 ASP D O 1
ATOM 1637 N N . GLU D 2 33 ? -10.578 -2.341 5.451 1.00 19.61 33 GLU D N 1
ATOM 1638 C CA . GLU D 2 33 ? -11.778 -1.625 5.017 1.00 19.31 33 GLU D CA 1
ATOM 1639 C C . GLU D 2 33 ? -11.544 -0.120 4.933 1.00 22.63 33 GLU D C 1
ATOM 1640 O O . GLU D 2 33 ? -12.007 0.539 3.989 1.00 17.96 33 GLU D O 1
ATOM 1646 N N . GLU D 2 34 ? -10.848 0.438 5.928 1.00 17.71 34 GLU D N 1
ATOM 1647 C CA . GLU D 2 34 ? -10.484 1.851 5.937 1.00 16.98 34 GLU D CA 1
ATOM 1648 C C . GLU D 2 34 ? -9.669 2.224 4.707 1.00 19.47 34 GLU D C 1
ATOM 1649 O O . GLU D 2 34 ? -9.920 3.254 4.069 1.00 22.36 34 GLU D O 1
ATOM 1655 N N . THR D 2 35 ? -8.659 1.418 4.388 1.00 14.07 35 THR D N 1
ATOM 1656 C CA . THR D 2 35 ? -7.833 1.715 3.231 1.00 17.66 35 THR D CA 1
ATOM 1657 C C . THR D 2 35 ? -8.636 1.616 1.940 1.00 17.11 35 THR D C 1
ATOM 1658 O O . THR D 2 35 ? -8.477 2.455 1.052 1.00 15.65 35 THR D O 1
ATOM 1662 N N . VAL D 2 36 ? -9.512 0.607 1.827 1.00 16.89 36 VAL D N 1
ATOM 1663 C CA . VAL D 2 36 ? -10.331 0.456 0.621 1.00 17.41 36 VAL D CA 1
ATOM 1664 C C . VAL D 2 36 ? -11.200 1.689 0.411 1.00 13.60 36 VAL D C 1
ATOM 1665 O O . VAL D 2 36 ? -11.266 2.238 -0.693 1.00 15.76 36 VAL D O 1
ATOM 1669 N N . GLU D 2 37 ? -11.904 2.129 1.459 1.00 13.10 37 GLU D N 1
ATOM 1670 C CA . GLU D 2 37 ? -12.789 3.285 1.321 1.00 15.24 37 GLU D CA 1
ATOM 1671 C C . GLU D 2 37 ? -12.013 4.539 0.936 1.00 14.72 37 GLU D C 1
ATOM 1672 O O . GLU D 2 37 ? -12.469 5.326 0.106 1.00 15.89 37 GLU D O 1
ATOM 1678 N N . GLN D 2 38 ? -10.842 4.745 1.528 1.00 16.04 38 GLN D N 1
ATOM 1679 C CA . GLN D 2 38 ? -10.077 5.933 1.193 1.00 15.80 38 GLN D CA 1
ATOM 1680 C C . GLN D 2 38 ? -9.513 5.843 -0.221 1.00 17.55 38 GLN D C 1
ATOM 1681 O O . GLN D 2 38 ? -9.398 6.863 -0.908 1.00 11.13 38 GLN D O 1
ATOM 1687 N N . LEU D 2 39 ? -9.170 4.638 -0.682 1.00 12.76 39 LEU D N 1
ATOM 1688 C CA . LEU D 2 39 ? -8.697 4.516 -2.054 1.00 15.88 39 LEU D CA 1
ATOM 1689 C C . LEU D 2 39 ? -9.834 4.692 -3.041 1.00 13.05 39 LEU D C 1
ATOM 1690 O O . LEU D 2 39 ? -9.600 5.134 -4.171 1.00 12.37 39 LEU D O 1
ATOM 1695 N N . VAL D 2 40 ? -11.065 4.342 -2.640 1.00 14.16 40 VAL D N 1
ATOM 1696 C CA . VAL D 2 40 ? -12.221 4.583 -3.501 1.00 9.15 40 VAL D CA 1
ATOM 1697 C C . VAL D 2 40 ? -12.425 6.075 -3.694 1.00 11.34 40 VAL D C 1
ATOM 1698 O O . VAL D 2 40 ? -12.682 6.535 -4.814 1.00 13.57 40 VAL D O 1
ATOM 1702 N N . VAL D 2 41 ? -12.322 6.866 -2.623 1.00 12.19 41 VAL D N 1
ATOM 1703 C CA . VAL D 2 41 ? -12.501 8.298 -2.842 1.00 15.17 41 VAL D CA 1
ATOM 1704 C C . VAL D 2 41 ? -11.365 8.856 -3.694 1.00 15.87 41 VAL D C 1
ATOM 1705 O O . VAL D 2 41 ? -11.589 9.747 -4.526 1.00 12.20 41 VAL D O 1
ATOM 1709 N N . GLU D 2 42 ? -10.145 8.328 -3.533 1.00 15.28 42 GLU D N 1
ATOM 1710 C CA . GLU D 2 42 ? -9.027 8.779 -4.365 1.00 14.31 42 GLU D CA 1
ATOM 1711 C C . GLU D 2 42 ? -9.275 8.478 -5.839 1.00 15.71 42 GLU D C 1
ATOM 1712 O O . GLU D 2 42 ? -9.015 9.325 -6.707 1.00 15.42 42 GLU D O 1
ATOM 1718 N N . ILE D 2 43 ? -9.781 7.278 -6.148 1.00 10.47 43 ILE D N 1
ATOM 1719 C CA . ILE D 2 43 ? -10.053 6.929 -7.545 1.00 13.36 43 ILE D CA 1
ATOM 1720 C C . ILE D 2 43 ? -11.245 7.723 -8.078 1.00 15.23 43 ILE D C 1
ATOM 1721 O O . ILE D 2 43 ? -11.240 8.180 -9.230 1.00 14.29 43 ILE D O 1
ATOM 1726 N N . ALA D 2 44 ? -12.285 7.898 -7.257 1.00 9.40 44 ALA D N 1
ATOM 1727 C CA . ALA D 2 44 ? -13.424 8.714 -7.670 1.00 13.96 44 ALA D CA 1
ATOM 1728 C C . ALA D 2 44 ? -12.978 10.114 -8.067 1.00 15.78 44 ALA D C 1
ATOM 1729 O O . ALA D 2 44 ? -13.527 10.702 -9.007 1.00 16.30 44 ALA D O 1
ATOM 1731 N N . ASN D 2 45 ? -11.968 10.645 -7.376 1.00 13.98 45 ASN D N 1
ATOM 1732 C CA . ASN D 2 45 ? -11.321 11.914 -7.688 1.00 14.47 45 ASN D CA 1
ATOM 1733 C C . ASN D 2 45 ? -10.060 11.755 -8.541 1.00 16.71 45 ASN D C 1
ATOM 1734 O O . ASN D 2 45 ? -9.106 12.519 -8.353 1.00 19.36 45 ASN D O 1
ATOM 1739 N N . ILE D 2 46 ? -10.012 10.788 -9.459 1.00 14.03 46 ILE D N 1
ATOM 1740 C CA . ILE D 2 46 ? -8.772 10.532 -10.197 1.00 15.12 46 ILE D CA 1
ATOM 1741 C C . ILE D 2 46 ? -8.315 11.768 -10.984 1.00 19.94 46 ILE D C 1
ATOM 1742 O O . ILE D 2 46 ? -7.107 12.008 -11.139 1.00 14.06 46 ILE D O 1
ATOM 1747 N N . GLY D 2 47 ? -9.250 12.570 -11.479 1.00 15.92 47 GLY D N 1
ATOM 1748 C CA . GLY D 2 47 ? -8.861 13.720 -12.275 1.00 17.11 47 GLY D CA 1
ATOM 1749 C C . GLY D 2 47 ? -8.159 13.305 -13.553 1.00 22.76 47 GLY D C 1
ATOM 1750 O O . GLY D 2 47 ? -8.548 12.347 -14.232 1.00 20.81 47 GLY D O 1
ATOM 1751 N N . ARG D 2 48 ? -7.099 14.032 -13.882 1.00 18.36 48 ARG D N 1
ATOM 1752 C CA . ARG D 2 48 ? -6.292 13.788 -15.068 1.00 25.51 48 ARG D CA 1
ATOM 1753 C C . ARG D 2 48 ? -5.083 12.937 -14.704 1.00 17.54 48 ARG D C 1
ATOM 1754 O O . ARG D 2 48 ? -4.394 13.221 -13.718 1.00 16.78 48 ARG D O 1
ATOM 1762 N N . VAL D 2 49 ? -4.794 11.920 -15.511 1.00 12.04 49 VAL D N 1
ATOM 1763 C CA . VAL D 2 49 ? -3.488 11.278 -15.383 1.00 16.23 49 VAL D CA 1
ATOM 1764 C C . VAL D 2 49 ? -2.932 11.015 -16.774 1.00 18.20 49 VAL D C 1
ATOM 1765 O O . VAL D 2 49 ? -3.545 10.303 -17.581 1.00 14.57 49 VAL D O 1
ATOM 1769 N N . THR D 2 50 ? -1.803 11.651 -17.074 1.00 18.28 50 THR D N 1
ATOM 1770 C CA . THR D 2 50 ? -1.089 11.457 -18.320 1.00 20.12 50 THR D CA 1
ATOM 1771 C C . THR D 2 50 ? -0.310 10.147 -18.283 1.00 20.79 50 THR D C 1
ATOM 1772 O O . THR D 2 50 ? -0.020 9.620 -17.208 1.00 17.78 50 THR D O 1
ATOM 1776 N N . PRO D 2 51 ? 0.035 9.594 -19.454 1.00 18.12 51 PRO D N 1
ATOM 1777 C CA . PRO D 2 51 ? 0.957 8.449 -19.471 1.00 17.89 51 PRO D CA 1
ATOM 1778 C C . PRO D 2 51 ? 2.268 8.716 -18.744 1.00 21.08 51 PRO D C 1
ATOM 1779 O O . PRO D 2 51 ? 2.879 7.778 -18.209 1.00 17.43 51 PRO D O 1
ATOM 1783 N N . GLU D 2 52 ? 2.718 9.970 -18.702 1.00 19.61 52 GLU D N 1
ATOM 1784 C CA . GLU D 2 52 ? 3.956 10.286 -18.001 1.00 20.18 52 GLU D CA 1
ATOM 1785 C C . GLU D 2 52 ? 3.808 10.085 -16.496 1.00 21.22 52 GLU D C 1
ATOM 1786 O O . GLU D 2 52 ? 4.733 9.595 -15.839 1.00 15.70 52 GLU D O 1
ATOM 1792 N N . GLU D 2 53 ? 2.657 10.462 -15.928 1.00 20.89 53 GLU D N 1
ATOM 1793 C CA . GLU D 2 53 ? 2.445 10.247 -14.495 1.00 19.85 53 GLU D CA 1
ATOM 1794 C C . GLU D 2 53 ? 2.287 8.760 -14.191 1.00 14.01 53 GLU D C 1
ATOM 1795 O O . GLU D 2 53 ? 2.803 8.269 -13.178 1.00 12.66 53 GLU D O 1
ATOM 1801 N N . LYS D 2 54 ? 1.602 8.021 -15.069 1.00 14.25 54 LYS D N 1
ATOM 1802 C CA . LYS D 2 54 ? 1.554 6.564 -14.943 1.00 16.49 54 LYS D CA 1
ATOM 1803 C C . LYS D 2 54 ? 2.957 5.979 -14.882 1.00 18.94 54 LYS D C 1
ATOM 1804 O O . LYS D 2 54 ? 3.272 5.173 -13.999 1.00 13.70 54 LYS D O 1
ATOM 1810 N N . LYS D 2 55 ? 3.813 6.380 -15.826 1.00 15.30 55 LYS D N 1
ATOM 1811 C CA . LYS D 2 55 ? 5.178 5.853 -15.882 1.00 18.22 55 LYS D CA 1
ATOM 1812 C C . LYS D 2 55 ? 5.944 6.130 -14.592 1.00 17.99 55 LYS D C 1
ATOM 1813 O O . LYS D 2 55 ? 6.643 5.249 -14.082 1.00 16.69 55 LYS D O 1
ATOM 1819 N N . GLN D 2 56 ? 5.846 7.356 -14.063 1.00 15.56 56 GLN D N 1
ATOM 1820 C CA . GLN D 2 56 ? 6.487 7.677 -12.790 1.00 17.48 56 GLN D CA 1
ATOM 1821 C C . GLN D 2 56 ? 6.032 6.731 -11.687 1.00 14.20 56 GLN D C 1
ATOM 1822 O O . GLN D 2 56 ? 6.851 6.223 -10.916 1.00 18.21 56 GLN D O 1
ATOM 1828 N N . VAL D 2 57 ? 4.719 6.516 -11.576 1.00 13.44 57 VAL D N 1
ATOM 1829 C CA . VAL D 2 57 ? 4.177 5.661 -10.526 1.00 12.43 57 VAL D CA 1
ATOM 1830 C C . VAL D 2 57 ? 4.636 4.216 -10.708 1.00 16.55 57 VAL D C 1
ATOM 1831 O O . VAL D 2 57 ? 5.063 3.562 -9.746 1.00 16.82 57 VAL D O 1
ATOM 1835 N N . LEU D 2 58 ? 4.597 3.705 -11.944 1.00 13.57 58 LEU D N 1
ATOM 1836 C CA . LEU D 2 58 ? 4.992 2.318 -12.169 1.00 14.85 58 LEU D CA 1
ATOM 1837 C C . LEU D 2 58 ? 6.477 2.109 -11.881 1.00 14.83 58 LEU D C 1
ATOM 1838 O O . LEU D 2 58 ? 6.866 1.084 -11.307 1.00 16.30 58 LEU D O 1
ATOM 1843 N N . GLU D 2 59 ? 7.326 3.073 -12.254 1.00 15.98 59 GLU D N 1
ATOM 1844 C CA . GLU D 2 59 ? 8.762 2.926 -12.006 1.00 16.97 59 GLU D CA 1
ATOM 1845 C C . GLU D 2 59 ? 9.100 3.040 -10.521 1.00 16.69 59 GLU D C 1
ATOM 1846 O O . GLU D 2 59 ? 10.020 2.369 -10.045 1.00 17.10 59 GLU D O 1
ATOM 1852 N N . GLU D 2 60 ? 8.387 3.879 -9.772 1.00 14.26 60 GLU D N 1
ATOM 1853 C CA . GLU D 2 60 ? 8.576 3.864 -8.328 1.00 16.47 60 GLU D CA 1
ATOM 1854 C C . GLU D 2 60 ? 8.096 2.547 -7.725 1.00 15.71 60 GLU D C 1
ATOM 1855 O O . GLU D 2 60 ? 8.750 2.002 -6.832 1.00 16.54 60 GLU D O 1
ATOM 1861 N N . PHE D 2 61 ? 6.971 2.008 -8.209 1.00 14.67 61 PHE D N 1
ATOM 1862 C CA . PHE D 2 61 ? 6.540 0.678 -7.769 1.00 14.78 61 PHE D CA 1
ATOM 1863 C C . PHE D 2 61 ? 7.631 -0.363 -7.987 1.00 14.21 61 PHE D C 1
ATOM 1864 O O . PHE D 2 61 ? 7.943 -1.155 -7.089 1.00 12.58 61 PHE D O 1
ATOM 1872 N N . LEU D 2 62 ? 8.173 -0.424 -9.203 1.00 13.35 62 LEU D N 1
ATOM 1873 C CA . LEU D 2 62 ? 9.148 -1.466 -9.514 1.00 16.50 62 LEU D CA 1
ATOM 1874 C C . LEU D 2 62 ? 10.416 -1.332 -8.676 1.00 17.90 62 LEU D C 1
ATOM 1875 O O . LEU D 2 62 ? 11.073 -2.339 -8.400 1.00 18.26 62 LEU D O 1
ATOM 1880 N N . SER D 2 63 ? 10.779 -0.113 -8.264 1.00 15.26 63 SER D N 1
ATOM 1881 C CA . SER D 2 63 ? 11.933 0.045 -7.376 1.00 17.70 63 SER D CA 1
ATOM 1882 C C . SER D 2 63 ? 11.642 -0.492 -5.978 1.00 15.79 63 SER D C 1
ATOM 1883 O O . SER D 2 63 ? 12.533 -1.045 -5.320 1.00 17.26 63 SER D O 1
ATOM 1886 N N . LEU D 2 64 ? 10.419 -0.290 -5.478 1.00 14.38 64 LEU D N 1
ATOM 1887 C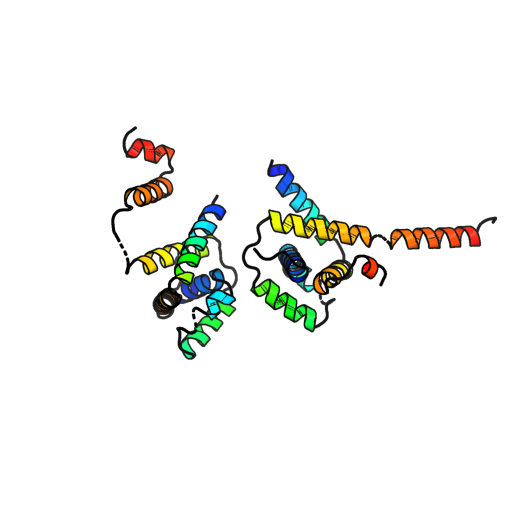 CA . LEU D 2 64 ? 10.089 -0.781 -4.145 1.00 13.54 64 LEU D CA 1
ATOM 1888 C C . LEU D 2 64 ? 9.902 -2.289 -4.148 1.00 18.78 64 LEU D C 1
ATOM 1889 O O . LEU D 2 64 ? 10.240 -2.970 -3.168 1.00 14.51 64 LEU D O 1
ATOM 1894 N N . ALA D 2 65 ? 9.338 -2.816 -5.237 1.00 14.16 65 ALA D N 1
ATOM 1895 C CA . ALA D 2 65 ? 9.178 -4.254 -5.390 1.00 16.12 65 ALA D CA 1
ATOM 1896 C C . ALA D 2 65 ? 10.530 -4.930 -5.499 1.00 16.07 65 ALA D C 1
ATOM 1897 O O . ALA D 2 65 ? 10.725 -6.026 -4.970 1.00 15.85 65 ALA D O 1
ATOM 1899 N N . LYS D 2 66 ? 11.485 -4.274 -6.161 1.00 13.45 66 LYS D N 1
ATOM 1900 C CA . LYS D 2 66 ? 12.835 -4.818 -6.240 1.00 18.04 66 LYS D CA 1
ATOM 1901 C C . LYS D 2 66 ? 13.524 -4.771 -4.876 1.00 17.37 66 LYS D C 1
ATOM 1902 O O . LYS D 2 66 ? 14.265 -5.691 -4.518 1.00 17.02 66 LYS D O 1
ATOM 1908 N N . ALA D 2 67 ? 13.278 -3.712 -4.097 1.00 15.68 67 ALA D N 1
ATOM 1909 C CA . ALA D 2 67 ? 13.808 -3.645 -2.736 1.00 21.16 67 ALA D CA 1
ATOM 1910 C C . ALA D 2 67 ? 13.325 -4.826 -1.908 1.00 17.74 67 ALA D C 1
ATOM 1911 O O . ALA D 2 67 ? 14.119 -5.486 -1.230 1.00 15.30 67 ALA D O 1
ATOM 1913 N N . LYS D 2 68 ? 12.015 -5.108 -1.968 1.00 16.64 68 LYS D N 1
ATOM 1914 C CA . LYS D 2 68 ? 11.445 -6.248 -1.254 1.00 19.32 68 LYS D CA 1
ATOM 1915 C C . LYS D 2 68 ? 12.044 -7.565 -1.732 1.00 16.51 68 LYS D C 1
ATOM 1916 O O . LYS D 2 68 ? 12.334 -8.447 -0.919 1.00 15.22 68 LYS D O 1
ATOM 1922 N N . GLU D 2 69 ? 12.235 -7.722 -3.045 1.00 14.52 69 GLU D N 1
ATOM 1923 C CA . GLU D 2 69 ? 12.851 -8.948 -3.547 1.00 17.84 69 GLU D CA 1
ATOM 1924 C C . GLU D 2 69 ? 14.273 -9.118 -3.012 1.00 17.87 69 GLU D C 1
ATOM 1925 O O . GLU D 2 69 ? 14.700 -10.243 -2.730 1.00 17.34 69 GLU D O 1
ATOM 1939 N N . ILE D 2 71 ? 15.54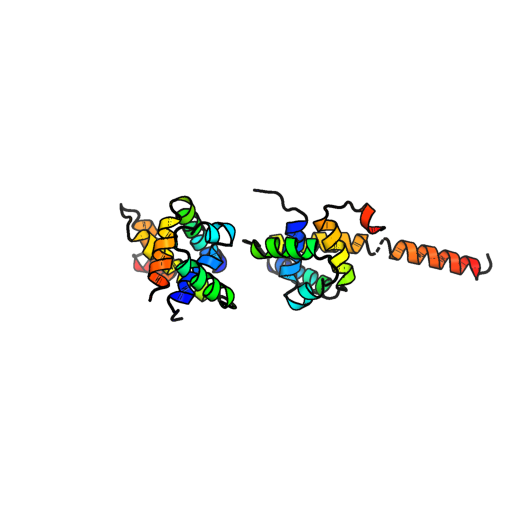8 -7.949 -0.131 1.00 14.75 71 ILE D N 1
ATOM 1940 C CA . ILE D 2 71 ? 15.390 -8.397 1.248 1.00 16.32 71 ILE D CA 1
ATOM 1941 C C . ILE D 2 71 ? 15.112 -9.897 1.299 1.00 18.41 71 ILE D C 1
ATOM 1942 O O . ILE D 2 71 ? 15.772 -10.642 2.039 1.00 11.84 71 ILE D O 1
ATOM 1947 N N . SER D 2 72 ? 14.128 -10.365 0.518 1.00 10.67 72 SER D N 1
ATOM 1948 C CA . SER D 2 72 ? 13.782 -11.791 0.537 1.00 15.33 72 SER D CA 1
ATOM 1949 C C . SER D 2 72 ? 14.943 -12.652 0.056 1.00 13.80 72 SER D C 1
ATOM 1950 O O . SER D 2 72 ? 15.287 -13.653 0.691 1.00 16.67 72 SER D O 1
ATOM 1953 N N . GLU D 2 73 ? 15.530 -12.303 -1.095 1.00 15.27 73 GLU D N 1
ATOM 1954 C CA . GLU D 2 73 ? 16.635 -13.096 -1.624 1.00 17.15 73 GLU D CA 1
ATOM 1955 C C . GLU D 2 73 ? 17.803 -13.130 -0.648 1.00 15.94 73 GLU D C 1
ATOM 1956 O O . GLU D 2 73 ? 18.451 -14.171 -0.492 1.00 15.95 73 GLU D O 1
ATOM 1962 N N . GLY D 2 74 ? 18.071 -12.013 0.041 1.00 14.67 74 GLY D N 1
ATOM 1963 C CA . GLY D 2 74 ? 19.144 -12.008 1.026 1.00 14.58 74 GLY D CA 1
ATOM 1964 C C . GLY D 2 74 ? 18.931 -13.023 2.142 1.00 14.04 74 GLY D C 1
ATOM 1965 O O . GLY D 2 74 ? 19.868 -13.712 2.554 1.00 16.20 74 GLY D O 1
ATOM 1966 N N . GLY D 2 75 ? 17.704 -13.116 2.661 1.00 12.98 75 GLY D N 1
ATOM 1967 C CA . GLY D 2 75 ? 17.438 -14.076 3.723 1.00 15.64 75 GLY D CA 1
ATOM 1968 C C . GLY D 2 75 ? 17.465 -15.514 3.237 1.00 16.07 75 GLY D C 1
ATOM 1969 O O . GLY D 2 75 ? 17.834 -16.424 3.992 1.00 14.09 75 GLY D O 1
ATOM 1970 N N . ILE D 2 76 ? 17.057 -15.738 1.983 1.00 11.10 76 ILE D N 1
ATOM 1971 C CA . ILE D 2 76 ? 17.110 -17.070 1.397 1.00 14.71 76 ILE D CA 1
ATOM 1972 C C . ILE D 2 76 ? 18.559 -17.494 1.197 1.00 17.18 76 ILE D C 1
ATOM 1973 O O . ILE D 2 76 ? 18.938 -18.642 1.475 1.00 12.95 76 ILE D O 1
ATOM 1978 N N . GLU D 2 77 ? 19.400 -16.570 0.729 1.00 11.62 77 GLU D N 1
ATOM 1979 C CA . GLU D 2 77 ? 20.799 -16.925 0.520 1.00 18.18 77 GLU D CA 1
ATOM 1980 C C . GLU D 2 77 ? 21.486 -17.224 1.852 1.00 15.58 77 GLU D C 1
ATOM 1981 O O . GLU D 2 77 ? 22.247 -18.193 1.965 1.00 15.52 77 GLU D O 1
ATOM 1987 N N . TYR D 2 78 ? 21.190 -16.427 2.879 1.00 10.95 78 TYR D N 1
ATOM 1988 C CA . TYR D 2 78 ? 21.771 -16.642 4.201 1.00 16.00 78 TYR D CA 1
ATOM 1989 C C . TYR D 2 78 ? 21.325 -17.977 4.783 1.00 12.87 78 TYR D C 1
ATOM 1990 O O . TYR D 2 78 ? 22.149 -18.755 5.277 1.00 15.49 78 TYR D O 1
ATOM 1999 N N . ALA D 2 79 ? 20.029 -18.278 4.696 1.00 13.66 79 ALA D N 1
ATOM 2000 C CA . ALA D 2 79 ? 19.510 -19.522 5.269 1.00 14.05 79 ALA D CA 1
ATOM 2001 C C . ALA D 2 79 ? 20.074 -20.754 4.564 1.00 14.79 79 ALA D C 1
ATOM 2002 O O . ALA D 2 79 ? 20.369 -21.761 5.215 1.00 12.40 79 ALA D O 1
ATOM 2004 N N . LYS D 2 80 ? 20.207 -20.707 3.236 1.00 12.81 80 LYS D N 1
ATOM 2005 C CA . LYS D 2 80 ? 20.782 -21.842 2.512 1.00 14.16 80 LYS D CA 1
ATOM 2006 C C . LYS D 2 80 ? 22.259 -22.023 2.831 1.00 15.30 80 LYS D C 1
ATOM 2007 O O . LYS D 2 80 ? 22.757 -23.155 2.864 1.00 15.43 80 LYS D O 1
ATOM 2013 N N . LYS D 2 81 ? 22.981 -20.920 3.044 1.00 13.75 81 LYS D N 1
ATOM 2014 C CA . LYS D 2 81 ? 24.385 -21.011 3.436 1.00 18.95 81 LYS D CA 1
ATOM 2015 C C . LYS D 2 81 ? 24.532 -21.678 4.800 1.00 14.95 81 LYS D C 1
ATOM 2016 O O . LYS D 2 81 ? 25.454 -22.474 5.020 1.00 14.90 81 LYS D O 1
ATOM 2022 N N . VAL D 2 82 ? 23.632 -21.362 5.731 1.00 13.79 82 VAL D N 1
ATOM 2023 C CA . VAL D 2 82 ? 23.680 -21.998 7.040 1.00 14.08 82 VAL D CA 1
ATOM 2024 C C . VAL D 2 82 ? 23.423 -23.495 6.901 1.00 16.05 82 VAL D C 1
ATOM 2025 O O . VAL D 2 82 ? 24.156 -24.322 7.453 1.00 15.84 82 VAL D O 1
ATOM 2029 N N . LEU D 2 83 ? 22.391 -23.858 6.136 1.00 11.97 83 LEU D N 1
ATOM 2030 C CA . LEU D 2 83 ? 22.064 -25.265 5.926 1.00 18.19 83 LEU D CA 1
ATOM 2031 C C . LEU D 2 83 ? 23.203 -26.012 5.243 1.00 18.43 83 LEU D C 1
ATOM 2032 O O . LEU D 2 83 ? 23.510 -27.154 5.608 1.00 17.23 83 LEU D O 1
ATOM 2037 N N . GLU D 2 84 ? 23.826 -25.395 4.232 1.00 17.38 84 GLU D N 1
ATOM 2038 C CA . GLU D 2 84 ? 24.974 -26.026 3.589 1.00 18.88 84 GLU D CA 1
ATOM 2039 C C . GLU D 2 84 ? 26.096 -26.282 4.592 1.00 26.25 84 GLU D C 1
ATOM 2040 O O . GLU D 2 84 ? 26.670 -27.380 4.617 1.00 26.24 84 GLU D O 1
ATOM 2046 N N . LYS D 2 85 ? 26.413 -25.287 5.435 1.00 21.36 85 LYS D N 1
ATOM 2047 C CA . LYS D 2 85 ? 27.421 -25.476 6.476 1.00 16.24 85 LYS D CA 1
ATOM 2048 C C . LYS D 2 85 ? 27.013 -26.567 7.453 1.00 21.37 85 LYS D C 1
ATOM 2049 O O . LYS D 2 85 ? 27.853 -27.350 7.901 1.00 19.13 85 LYS D O 1
ATOM 2055 N N . ALA D 2 86 ? 25.726 -26.635 7.803 1.00 15.50 86 ALA D N 1
ATOM 2056 C CA . ALA D 2 86 ? 25.289 -27.655 8.750 1.00 15.33 86 ALA D CA 1
ATOM 2057 C C . ALA D 2 86 ? 25.451 -29.059 8.178 1.00 23.65 86 ALA D C 1
ATOM 2058 O O . ALA D 2 86 ? 25.882 -29.975 8.889 1.00 21.61 86 ALA D O 1
ATOM 2060 N N . PHE D 2 87 ? 25.117 -29.250 6.894 1.00 17.05 87 PHE D N 1
ATOM 2061 C CA . PHE D 2 87 ? 25.205 -30.572 6.276 1.00 18.65 87 PHE D CA 1
ATOM 2062 C C . PHE D 2 87 ? 2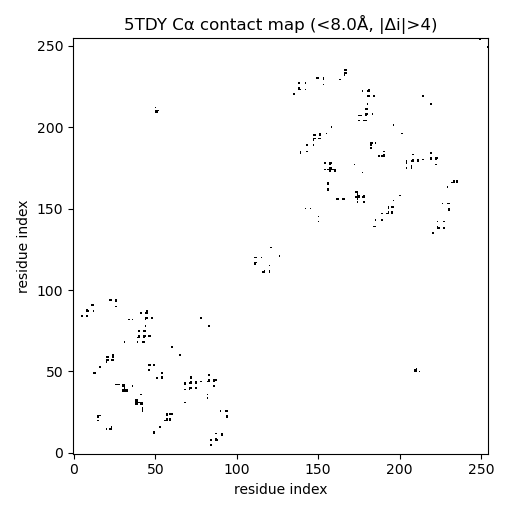6.610 -30.898 5.781 1.00 18.35 87 PHE D C 1
ATOM 2063 O O . PHE D 2 87 ? 26.986 -32.070 5.741 1.00 24.05 87 PHE D O 1
ATOM 2071 N N . GLY D 2 88 ? 27.392 -29.895 5.392 1.00 19.01 88 GLY D N 1
ATOM 2072 C CA . GLY D 2 88 ? 28.657 -30.129 4.732 1.00 21.42 88 GLY D CA 1
ATOM 2073 C C . GLY D 2 88 ? 29.792 -30.538 5.659 1.00 25.37 88 GLY D C 1
ATOM 2074 O O . GLY D 2 88 ? 29.587 -30.859 6.830 1.00 21.98 88 GLY D O 1
ATOM 2075 N N . PRO D 2 89 ? 31.025 -30.524 5.137 1.00 24.51 89 PRO D N 1
ATOM 2076 C CA . PRO D 2 89 ? 32.171 -31.010 5.923 1.00 26.09 89 PRO D CA 1
ATOM 2077 C C . PRO D 2 89 ? 32.645 -30.059 7.009 1.00 37.05 89 PRO D C 1
ATOM 2078 O O . PRO D 2 89 ? 33.533 -30.442 7.779 1.00 30.68 89 PRO D O 1
ATOM 2082 N N . GLU D 2 90 ? 32.106 -28.845 7.094 1.00 33.81 90 GLU D N 1
ATOM 2083 C CA . GLU D 2 90 ? 32.536 -27.888 8.110 1.00 35.43 90 GLU D CA 1
ATOM 2084 C C . GLU D 2 90 ? 31.933 -28.173 9.485 1.00 38.93 90 GLU D C 1
ATOM 2085 O O . GLU D 2 90 ? 31.245 -29.179 9.682 1.00 43.25 90 GLU D O 1
#

Sequence (255 aa):
PEEKELLELLEELENIFSRSPSDIAEIVRLWFFEKKIDGRRKAAVLLVALGPEKAAQVKHLDEETVEQLVVEIANIGRVTPEEKKQVLEEFLSLAKAKEISEGGIEYAKKVLEKAFGPERARKIIERPEEKELLELLEELENIFSRSPSDIAEIVRLWFFERGLENLYFEKKIDGRRKAAVLLVALGPEKAAQVKHLDEETVEQLVVEIANIGRVTPEEKKQVLEEFLSLAKAKEISEGGIEYAKKVLEKAFGPE

B-factor: mean 24.32, std 11.76, range [8.11, 100.97]

Foldseek 3Di:
DVVVVVVVVVVVVVVVVVVDPVVVVVVVVVPPVD/DDDDPLLLVLLVLVVVPDVVSVVCVPDDPVVVVVSVVCNVPNPDDDPVNNVVSVVVVVVVVCPPDDDDPVVVVVCVVLCVVPNDVVSVPVVPD/DVVVVVVVVVVVVVVVVPDDPVVVVVVVVCVVVVHDPVVVVD/DDDDDPLLLLLLQLVVVDPVVSVVCVPDDPVSVVSNVVSNVVNDDDDVVNSVVSVVVVVVVVVVVCCVVVVVVVVVVVVCVVPDPD